Protein AF-0000000079077832 (afdb_homodimer)

Foldseek 3Di:
DDDDDDPCPDDDPDDDDDPDPPPPPPPPPPPPPLPPQPQCQVPPPPDPDDDDDADVWWKKKKKQDDQPDDQVLVCVLLCVLADWDDKGKTWRPRPVSIMIMMMTTHHYPNSLVVSQVVQAQHDRPRTRMHMGTPDDDDDPPPPPPD/DCPPDPPVVDDPPPPPDDPDPPPPPPPPPPPPPLPPLPQCQVPPPPDPDDDDDADVWFKKKKKQDDQPDDQVLVCVLLPVLADWDDKGKTWRPRPVSIMIMMMTTHHYPNSLVVSQVVQAQHDRPRTRMHMGTPDDDDDPPPPPPD

pLDDT: mean 70.16, std 29.95, range [20.56, 98.88]

Structure (mmCIF, N/CA/C/O backbone):
data_AF-0000000079077832-model_v1
#
loop_
_entity.id
_entity.type
_entity.pdbx_description
1 polymer 'RNA-binding protein 8A'
#
loop_
_atom_site.group_PDB
_atom_site.id
_atom_site.type_symbol
_atom_site.label_atom_id
_atom_site.label_alt_id
_atom_site.label_comp_id
_atom_site.label_asym_id
_atom_site.label_entity_id
_atom_site.label_seq_id
_atom_site.pdbx_PDB_ins_code
_atom_site.Cartn_x
_atom_site.Cartn_y
_atom_site.Cartn_z
_atom_site.occupancy
_atom_site.B_iso_or_equiv
_atom_site.auth_seq_id
_atom_site.auth_comp_id
_atom_site.auth_asym_id
_atom_site.auth_atom_id
_atom_site.pdbx_PDB_model_num
ATOM 1 N N . MET A 1 1 ? 25.859 120.062 3.18 1 20.56 1 MET A N 1
ATOM 2 C CA . MET A 1 1 ? 26.938 119.062 3.012 1 20.56 1 MET A CA 1
ATOM 3 C C . MET A 1 1 ? 26.406 117.75 2.492 1 20.56 1 MET A C 1
ATOM 5 O O . MET A 1 1 ? 27.109 117 1.795 1 20.56 1 MET A O 1
ATOM 9 N N . SER A 1 2 ? 25.344 117.125 3.055 1 26.77 2 SER A N 1
ATOM 10 C CA . SER A 1 2 ? 25.219 115.688 3.4 1 26.77 2 SER A CA 1
ATOM 11 C C . SER A 1 2 ? 24.75 114.875 2.209 1 26.77 2 SER A C 1
ATOM 13 O O . SER A 1 2 ? 23.625 115.062 1.726 1 26.77 2 SER A O 1
ATOM 15 N N . GLU A 1 3 ? 25.5 114.125 1.535 1 21.19 3 GLU A N 1
ATOM 16 C CA . GLU A 1 3 ? 25.391 113.625 0.177 1 21.19 3 GLU A CA 1
ATOM 17 C C . GLU A 1 3 ? 24.484 112.375 0.126 1 21.19 3 GLU A C 1
ATOM 19 O O . GLU A 1 3 ? 23.641 112.25 -0.766 1 21.19 3 GLU A O 1
ATOM 24 N N . ALA A 1 4 ? 24.641 111.188 1.017 1 25.69 4 ALA A N 1
ATOM 25 C CA . ALA A 1 4 ? 24.938 109.938 0.411 1 25.69 4 ALA A CA 1
ATOM 26 C C . ALA A 1 4 ? 23.688 109.25 -0.165 1 25.69 4 ALA A C 1
ATOM 28 O O . ALA A 1 4 ? 22.562 109.625 0.232 1 25.69 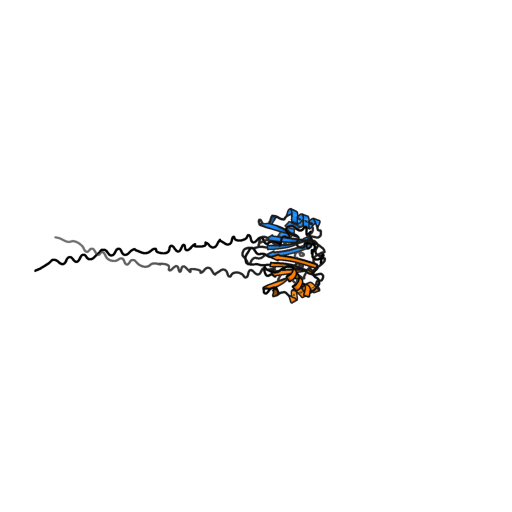4 ALA A O 1
ATOM 29 N N . LEU A 1 5 ? 23.844 107.812 -0.802 1 26.36 5 LEU A N 1
ATOM 30 C CA . LEU A 1 5 ? 23.75 107 -2.025 1 26.36 5 LEU A CA 1
ATOM 31 C C . LEU A 1 5 ? 22.562 106.062 -1.976 1 26.36 5 LEU A C 1
ATOM 33 O O . LEU A 1 5 ? 22.062 105.75 -0.894 1 26.36 5 LEU A O 1
ATOM 37 N N . ASP A 1 6 ? 22.172 105.312 -3.127 1 26.5 6 ASP A N 1
ATOM 38 C CA . ASP A 1 6 ? 21.141 104.812 -4.004 1 26.5 6 ASP A CA 1
ATOM 39 C C . ASP A 1 6 ? 20.891 103.312 -3.709 1 26.5 6 ASP A C 1
ATOM 41 O O . ASP A 1 6 ? 20.188 102.625 -4.457 1 26.5 6 ASP A O 1
ATOM 45 N N . VAL A 1 7 ? 21.156 102.688 -2.463 1 26.12 7 VAL A N 1
ATOM 46 C CA . VAL A 1 7 ? 21.453 101.25 -2.58 1 26.12 7 VAL A CA 1
ATOM 47 C C . VAL A 1 7 ? 20.234 100.5 -3.096 1 26.12 7 VAL A C 1
ATOM 49 O O . VAL A 1 7 ? 19.156 100.562 -2.486 1 26.12 7 VAL A O 1
ATOM 52 N N . GLU A 1 8 ? 20.234 99.938 -4.293 1 26.09 8 GLU A N 1
ATOM 53 C CA . GLU 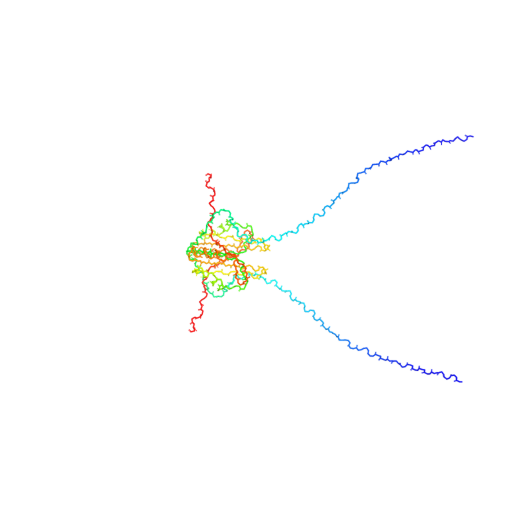A 1 8 ? 19.406 99.25 -5.293 1 26.09 8 GLU A CA 1
ATOM 54 C C . GLU A 1 8 ? 19.047 97.875 -4.844 1 26.09 8 GLU A C 1
ATOM 56 O O . GLU A 1 8 ? 18.391 97.125 -5.578 1 26.09 8 GLU A O 1
ATOM 61 N N . MET A 1 9 ? 19.031 97.375 -3.572 1 24.7 9 MET A N 1
ATOM 62 C CA . MET A 1 9 ? 19.25 95.938 -3.537 1 24.7 9 MET A CA 1
ATOM 63 C C . MET A 1 9 ? 18.078 95.188 -4.145 1 24.7 9 MET A C 1
ATOM 65 O O . MET A 1 9 ? 16.953 95.25 -3.637 1 24.7 9 MET A O 1
ATOM 69 N N . GLU A 1 10 ? 18 94.812 -5.41 1 23.11 10 GLU A N 1
ATOM 70 C CA . GLU A 1 10 ? 17.062 94.188 -6.367 1 23.11 10 GLU A CA 1
ATOM 71 C C . GLU A 1 10 ? 16.578 92.812 -5.891 1 23.11 10 GLU A C 1
ATOM 73 O O . GLU A 1 10 ? 15.391 92.688 -5.578 1 23.11 10 GLU A O 1
ATOM 78 N N . ASN A 1 11 ? 16.938 91.562 -6.613 1 22.23 11 ASN A N 1
ATOM 79 C CA . ASN A 1 11 ? 16.25 90.812 -7.652 1 22.23 11 ASN A CA 1
ATOM 80 C C . ASN A 1 11 ? 15.797 89.438 -7.141 1 22.23 11 ASN A C 1
ATOM 82 O O . ASN A 1 11 ? 14.742 88.938 -7.539 1 22.23 11 ASN A O 1
ATOM 86 N N . GLU A 1 12 ? 16.656 88.438 -6.512 1 22.39 12 GLU A N 1
ATOM 87 C CA . GLU A 1 12 ? 16.812 87.125 -7.191 1 22.39 12 GLU A CA 1
ATOM 88 C C . GLU A 1 12 ? 15.641 86.188 -6.918 1 22.39 12 GLU A C 1
ATOM 90 O O . GLU A 1 12 ? 15.203 86.062 -5.773 1 22.39 12 GLU A O 1
ATOM 95 N N . GLU A 1 13 ? 14.898 85.562 -7.941 1 25.72 13 GLU A N 1
ATOM 96 C CA . GLU A 1 13 ? 13.805 84.688 -8.453 1 25.72 13 GLU A CA 1
ATOM 97 C C . GLU A 1 13 ? 14 83.25 -8.094 1 25.72 13 GLU A C 1
ATOM 99 O O . GLU A 1 13 ? 14.484 82.438 -8.914 1 25.72 13 GLU A O 1
ATOM 104 N N . THR A 1 14 ? 14.641 82.75 -7.09 1 24.86 14 THR A N 1
ATOM 105 C CA . THR A 1 14 ? 15.102 81.375 -7.199 1 24.86 14 THR A CA 1
ATOM 106 C C . THR A 1 14 ? 13.93 80.375 -7.43 1 24.86 14 THR A C 1
ATOM 108 O O . THR A 1 14 ? 12.914 80.5 -6.742 1 24.86 14 THR A O 1
ATOM 111 N N . THR A 1 15 ? 13.828 79.375 -8.445 1 24.72 15 THR A N 1
ATOM 112 C CA . THR A 1 15 ? 13.234 78.438 -9.398 1 24.72 15 THR A CA 1
ATOM 113 C C . THR A 1 15 ? 12.609 77.25 -8.672 1 24.72 15 THR A C 1
ATOM 115 O O . THR A 1 15 ? 12.82 77.062 -7.469 1 24.72 15 THR A O 1
ATOM 118 N N . VAL A 1 16 ? 12.828 75.812 -9.102 1 23.14 16 VAL A N 1
ATOM 119 C CA . VAL A 1 16 ? 12.125 74.75 -9.867 1 23.14 16 VAL A CA 1
ATOM 120 C C . VAL A 1 16 ? 11.734 73.625 -8.945 1 23.14 16 VAL A C 1
ATOM 122 O O . VAL A 1 16 ? 10.57 73.188 -8.93 1 23.14 16 VAL A O 1
ATOM 125 N N . ALA A 1 17 ? 12.609 72.562 -8.281 1 24.59 17 ALA A N 1
ATOM 126 C CA . ALA A 1 17 ? 12.641 71.25 -8.844 1 24.59 17 ALA A CA 1
ATOM 127 C C . ALA A 1 17 ? 11.531 70.375 -8.25 1 24.59 17 ALA A C 1
ATOM 129 O O . ALA A 1 17 ? 10.945 70.688 -7.227 1 24.59 17 ALA A O 1
ATOM 130 N N . ASN A 1 18 ? 11.75 68.688 -8.164 1 25.56 18 ASN A N 1
ATOM 131 C CA . ASN A 1 18 ? 11.398 67.375 -8.641 1 25.56 18 ASN A CA 1
ATOM 132 C C . ASN A 1 18 ? 10.68 66.562 -7.559 1 25.56 18 ASN A C 1
ATOM 134 O O . ASN A 1 18 ? 11.32 66 -6.664 1 25.56 18 ASN A O 1
ATOM 138 N N . ALA A 1 19 ? 9.922 66.938 -6.688 1 28.84 19 ALA A N 1
ATOM 139 C CA . ALA A 1 19 ? 9.508 66 -5.613 1 28.84 19 ALA A CA 1
ATOM 140 C C . ALA A 1 19 ? 8.734 64.812 -6.164 1 28.84 19 ALA A C 1
ATOM 142 O O . ALA A 1 19 ? 7.645 65 -6.723 1 28.84 19 ALA A O 1
ATOM 143 N N . LYS A 1 20 ? 9.375 63.562 -6.367 1 25.95 20 LYS A N 1
ATOM 144 C CA . LYS A 1 20 ? 8.945 62.281 -6.887 1 25.95 20 LYS A CA 1
ATOM 145 C C . LYS A 1 20 ? 7.871 61.656 -6 1 25.95 20 LYS A C 1
ATOM 147 O O . LYS A 1 20 ? 7.996 61.656 -4.773 1 25.95 20 LYS A O 1
ATOM 152 N N . SER A 1 21 ? 6.621 61.188 -6.43 1 29.91 21 SER A N 1
ATOM 153 C CA . SER A 1 21 ? 5.336 60.562 -6.164 1 29.91 21 SER A CA 1
ATOM 154 C C . SER A 1 21 ? 5.512 59.094 -5.793 1 29.91 21 SER A C 1
ATOM 156 O O . SER A 1 21 ? 4.551 58.312 -5.82 1 29.91 21 SER A O 1
ATOM 158 N N . SER A 1 22 ? 6.547 58.5 -5.152 1 28.41 22 SER A N 1
ATOM 159 C CA . SER A 1 22 ? 6.602 57.062 -5.289 1 28.41 22 SER A CA 1
ATOM 160 C C . SER A 1 22 ? 5.387 56.406 -4.656 1 28.41 22 SER A C 1
ATOM 162 O O . SER A 1 22 ? 5.051 56.688 -3.504 1 28.41 22 SER A O 1
ATOM 164 N N . LYS A 1 23 ? 4.414 55.781 -5.441 1 30.84 23 LYS A N 1
ATOM 165 C CA . LYS A 1 23 ? 3.209 54.969 -5.391 1 30.84 23 LYS A CA 1
ATOM 166 C C . LYS A 1 23 ? 3.473 53.656 -4.668 1 30.84 23 LYS A C 1
ATOM 168 O O . LYS A 1 23 ? 4.234 52.812 -5.152 1 30.84 23 LYS A O 1
ATOM 173 N N . GLY A 1 24 ? 3.746 53.5 -3.4 1 31.97 24 GLY A N 1
ATOM 174 C CA . GLY A 1 24 ? 3.969 52.219 -2.729 1 31.97 24 GLY A CA 1
ATOM 175 C C . GLY A 1 24 ? 2.805 51.25 -2.867 1 31.97 24 GLY A C 1
ATOM 176 O O . GLY A 1 24 ? 1.696 51.562 -2.41 1 31.97 24 GLY A O 1
ATOM 177 N N . ARG A 1 25 ? 2.611 50.469 -3.986 1 32.72 25 ARG A N 1
ATOM 178 C CA . ARG A 1 25 ? 1.716 49.375 -4.348 1 32.72 25 ARG A CA 1
ATOM 179 C C . ARG A 1 25 ? 1.68 48.312 -3.256 1 32.72 25 ARG A C 1
ATOM 181 O O . ARG A 1 25 ? 2.717 47.75 -2.887 1 32.72 25 ARG A O 1
ATOM 188 N N . GLY A 1 26 ? 0.938 48.438 -2.133 1 33.22 26 GLY A N 1
ATOM 189 C CA . GLY A 1 26 ? 0.635 47.375 -1.179 1 33.22 26 GLY A CA 1
ATOM 190 C C . GLY A 1 26 ? 0.253 46.062 -1.841 1 33.22 26 GLY A C 1
ATOM 191 O O . GLY A 1 26 ? -0.804 45.969 -2.467 1 33.22 26 GLY A O 1
ATOM 192 N N . VAL A 1 27 ? 1.1 45.406 -2.545 1 33.31 27 VAL A N 1
ATOM 193 C CA . VAL A 1 27 ? 0.9 44.094 -3.195 1 33.31 27 VAL A CA 1
ATOM 194 C C . VAL A 1 27 ? 0.253 43.125 -2.219 1 33.31 27 VAL A C 1
ATOM 196 O O . VAL A 1 27 ? 0.815 42.844 -1.161 1 33.31 27 VAL A O 1
ATOM 199 N N . GLY A 1 28 ? -1.106 43.125 -1.982 1 34.47 28 GLY A N 1
ATOM 200 C CA . GLY A 1 28 ? -1.896 42.094 -1.336 1 34.47 28 GLY A CA 1
ATOM 201 C C . GLY A 1 28 ? -1.363 40.688 -1.582 1 34.47 28 GLY A C 1
ATOM 202 O O . GLY A 1 28 ? -1.104 40.312 -2.727 1 34.47 28 GLY A O 1
ATOM 203 N N . GLN A 1 29 ? -0.572 40.156 -0.726 1 36.5 29 GLN A N 1
ATOM 204 C CA . GLN A 1 29 ? -0.102 38.75 -0.844 1 36.5 29 GLN A CA 1
ATOM 205 C C . GLN A 1 29 ? -1.247 37.812 -1.199 1 36.5 29 GLN A C 1
ATOM 207 O O . GLN A 1 29 ? -2.283 37.812 -0.531 1 36.5 29 GLN A O 1
ATOM 212 N N . PRO A 1 30 ? -1.404 37.438 -2.49 1 36.03 30 PRO A N 1
ATOM 213 C CA . PRO A 1 30 ? -2.404 36.438 -2.873 1 36.03 30 PRO A CA 1
ATOM 214 C C . PRO A 1 30 ? -2.527 35.312 -1.854 1 36.03 30 PRO A C 1
ATOM 216 O O . PRO A 1 30 ? -1.521 34.875 -1.29 1 36.03 30 PRO A O 1
ATOM 219 N N . ARG A 1 31 ? -3.59 35.25 -1.129 1 36.94 31 ARG A N 1
ATOM 220 C CA . ARG A 1 31 ? -3.939 34.031 -0.38 1 36.94 31 ARG A CA 1
ATOM 221 C C . ARG A 1 31 ? -3.514 32.781 -1.133 1 36.94 31 ARG A C 1
ATOM 223 O O . ARG A 1 31 ? -3.836 32.625 -2.312 1 36.94 31 ARG A O 1
ATOM 230 N N . GLN A 1 32 ? -2.395 32.219 -0.767 1 35.56 32 GLN A N 1
ATOM 231 C CA . GLN A 1 32 ? -2.012 30.922 -1.277 1 35.56 32 GLN A CA 1
ATOM 232 C C . GLN A 1 32 ? -3.217 29.984 -1.347 1 35.56 32 GLN A C 1
ATOM 234 O O . GLN A 1 32 ? -3.977 29.875 -0.383 1 35.56 32 GLN A O 1
ATOM 239 N N . ARG A 1 33 ? -4.031 29.938 -2.436 1 31.94 33 ARG A N 1
ATOM 240 C CA . ARG A 1 33 ? -4.988 28.875 -2.754 1 31.94 33 ARG A CA 1
ATOM 241 C C . ARG A 1 33 ? -4.59 27.562 -2.092 1 31.94 33 ARG A C 1
ATOM 243 O O . ARG A 1 33 ? -3.457 27.109 -2.242 1 31.94 33 ARG A O 1
ATOM 250 N N . ALA A 1 34 ? -5.199 27.297 -1.027 1 31.31 34 ALA A N 1
ATOM 251 C CA . ALA A 1 34 ? -5.125 25.938 -0.497 1 31.31 34 ALA A CA 1
ATOM 252 C C . ALA A 1 34 ? -5.051 24.922 -1.624 1 31.31 34 ALA A C 1
ATOM 254 O O . ALA A 1 34 ? -6.004 24.766 -2.393 1 31.31 34 ALA A O 1
ATOM 255 N N . GLU A 1 35 ? -3.9 24.812 -2.293 1 31.56 35 GLU A N 1
ATOM 256 C CA . GLU A 1 35 ? -3.67 23.812 -3.318 1 31.56 35 GLU A CA 1
ATOM 257 C C . GLU A 1 35 ? -4.324 22.484 -2.941 1 31.56 35 GLU A C 1
ATOM 259 O O . GLU A 1 35 ? -4.238 22.047 -1.793 1 31.56 35 GLU A O 1
ATOM 264 N N . ARG A 1 36 ? -5.496 22.219 -3.475 1 31.12 36 ARG A N 1
ATOM 265 C CA . ARG A 1 36 ? -6.102 20.891 -3.482 1 31.12 36 ARG A CA 1
ATOM 266 C C . ARG A 1 36 ? -5.039 19.812 -3.395 1 31.12 36 ARG A C 1
ATOM 268 O O . ARG A 1 36 ? -4.18 19.703 -4.27 1 31.12 36 ARG A O 1
ATOM 275 N N . ILE A 1 37 ? -4.641 19.594 -2.207 1 34.53 37 ILE A N 1
ATOM 276 C CA . ILE A 1 37 ? -3.713 18.531 -1.83 1 34.53 37 ILE A CA 1
ATOM 277 C C . ILE A 1 37 ? -4.09 17.234 -2.545 1 34.53 37 ILE A C 1
ATOM 279 O O . ILE A 1 37 ? -5.074 16.594 -2.189 1 34.53 37 ILE A O 1
ATOM 283 N N . VAL A 1 38 ? -4.328 17.219 -3.885 1 32 38 VAL A N 1
ATOM 284 C CA . VAL A 1 38 ? -4.535 15.977 -4.629 1 32 38 VAL A CA 1
ATOM 285 C C . VAL A 1 38 ? -3.439 14.969 -4.285 1 32 38 VAL A C 1
ATOM 287 O O . VAL A 1 38 ? -2.25 15.289 -4.375 1 32 38 VAL A O 1
ATOM 290 N N . TYR A 1 39 ? -3.615 14.219 -3.271 1 37.47 39 TYR A N 1
ATOM 291 C CA . TYR A 1 39 ? -2.662 13.117 -3.227 1 37.47 39 TYR A CA 1
ATOM 292 C C . TYR A 1 39 ? -2.184 12.75 -4.625 1 37.47 39 TYR A C 1
ATOM 294 O O . TYR A 1 39 ? -2.979 12.344 -5.473 1 37.47 39 TYR A O 1
ATOM 302 N N . ASP A 1 40 ? -1.394 13.539 -5.254 1 40.16 40 ASP A N 1
ATOM 303 C CA . ASP A 1 40 ? -0.936 13.195 -6.598 1 40.16 40 ASP A CA 1
ATOM 304 C C . ASP A 1 40 ? -0.375 11.773 -6.641 1 40.16 40 ASP A C 1
ATOM 306 O O . ASP A 1 40 ? 0.668 11.5 -6.043 1 40.16 40 ASP A O 1
ATOM 310 N N . VAL A 1 41 ? -1.167 10.742 -6.371 1 41.88 41 VAL A N 1
ATOM 311 C CA . VAL A 1 41 ? -0.523 9.602 -7.008 1 41.88 41 VAL A CA 1
ATOM 312 C C . VAL A 1 41 ? 0.376 10.078 -8.148 1 41.88 41 VAL A C 1
ATOM 314 O O . VAL A 1 41 ? -0.062 10.844 -9.016 1 41.88 41 VAL A O 1
ATOM 317 N N . VAL A 1 42 ? 1.603 10.414 -7.938 1 37.88 42 VAL A N 1
ATOM 318 C CA . VAL A 1 42 ? 2.355 10.688 -9.156 1 37.88 42 VAL A CA 1
ATOM 319 C C . VAL A 1 42 ? 1.694 9.992 -10.344 1 37.88 42 VAL A C 1
ATOM 321 O O . VAL A 1 42 ? 1.814 8.773 -10.5 1 37.88 42 VAL A O 1
ATOM 324 N N . ASP A 1 43 ? 0.445 10.375 -10.453 1 38.78 43 ASP A N 1
ATOM 325 C CA . ASP A 1 43 ? -0.28 9.938 -11.641 1 38.78 43 ASP A CA 1
ATOM 326 C C . ASP A 1 43 ? 0.583 10.078 -12.891 1 38.78 43 ASP A C 1
ATOM 328 O O . ASP A 1 43 ? 1.074 11.164 -13.195 1 38.78 43 ASP A O 1
ATOM 332 N N . ASN A 1 44 ? 1.415 9.102 -13.078 1 36.47 44 ASN A N 1
ATOM 333 C CA . ASN A 1 44 ? 1.901 9.102 -14.461 1 36.47 44 ASN A CA 1
ATOM 334 C C . ASN A 1 44 ? 0.785 9.422 -15.445 1 36.47 44 ASN A C 1
ATOM 336 O O . ASN A 1 44 ? -0.099 8.594 -15.68 1 36.47 44 ASN A O 1
ATOM 340 N N . ASP A 1 45 ? 0.234 10.562 -15.406 1 38.38 45 ASP A N 1
ATOM 341 C CA . ASP A 1 45 ? -0.658 10.984 -16.484 1 38.38 45 ASP A CA 1
ATOM 342 C C . ASP A 1 45 ? -0.435 10.148 -17.734 1 38.38 45 ASP A C 1
ATOM 344 O O . ASP A 1 45 ? -1.376 9.547 -18.266 1 38.38 45 ASP A O 1
ATOM 348 N N . GLY A 1 46 ? 0.363 10.781 -18.797 1 36.72 46 GLY A N 1
ATOM 349 C CA . GLY A 1 46 ? 0.418 10.523 -20.219 1 36.72 46 GLY A CA 1
ATOM 350 C C . GLY A 1 46 ? 0.861 9.109 -20.562 1 36.72 46 GLY A C 1
ATOM 351 O O . GLY A 1 46 ? 0.848 8.703 -21.719 1 36.72 46 GLY A O 1
ATOM 352 N N . SER A 1 47 ? 2.066 8.57 -20.062 1 44.22 47 SER A N 1
ATOM 353 C CA . SER A 1 47 ? 2.611 7.375 -20.703 1 44.22 47 SER A CA 1
ATOM 354 C C . SER A 1 47 ? 1.825 6.133 -20.297 1 44.22 47 SER A C 1
ATOM 356 O O . SER A 1 47 ? 1.448 5.98 -19.125 1 44.22 47 SER A O 1
ATOM 358 N N . ALA A 1 48 ? 1.174 5.32 -21.172 1 49.47 48 ALA A N 1
ATOM 359 C CA . ALA A 1 48 ? 0.429 4.066 -21.234 1 49.47 48 ALA A CA 1
ATOM 360 C C . ALA A 1 48 ? 0.96 3.057 -20.219 1 49.47 48 ALA A C 1
ATOM 362 O O . ALA A 1 48 ? 1.516 2.021 -20.594 1 49.47 48 ALA A O 1
ATOM 363 N N . THR A 1 49 ? 1.464 3.479 -19.031 1 76.44 49 THR A N 1
ATOM 364 C CA . THR A 1 49 ? 1.958 2.4 -18.172 1 76.44 49 THR A CA 1
ATOM 365 C C . THR A 1 49 ? 0.801 1.556 -17.641 1 76.44 49 THR A C 1
ATOM 367 O O . THR A 1 49 ? -0.22 2.094 -17.219 1 76.44 49 THR A O 1
ATOM 370 N N . GLY A 1 50 ? 0.717 0.353 -18.094 1 86.06 50 GLY A N 1
ATOM 371 C CA . GLY A 1 50 ? -0.284 -0.621 -17.688 1 86.06 50 GLY A CA 1
ATOM 372 C C . GLY A 1 50 ? -0.052 -1.173 -16.297 1 86.06 50 GLY A C 1
ATOM 373 O O . GLY A 1 50 ? 1.006 -0.952 -15.703 1 86.06 50 GLY A O 1
ATOM 374 N N . PRO A 1 51 ? -1.115 -1.726 -15.719 1 92.69 51 PRO A N 1
ATOM 375 C CA . PRO A 1 51 ? -0.966 -2.357 -14.406 1 92.69 51 PRO A CA 1
ATOM 376 C C . PRO A 1 51 ? 0.099 -3.451 -14.398 1 92.69 51 PRO A C 1
ATOM 378 O O . PRO A 1 51 ? 0.455 -3.982 -15.453 1 92.69 51 PRO A O 1
ATOM 381 N N . GLN A 1 52 ? 0.662 -3.598 -13.18 1 92.06 52 GLN A N 1
ATOM 382 C CA . GLN A 1 52 ? 1.635 -4.668 -12.984 1 92.06 52 GLN A CA 1
ATOM 383 C C . GLN A 1 52 ? 1.179 -5.633 -11.891 1 92.06 52 GLN A C 1
ATOM 385 O O . GLN A 1 52 ? 0.682 -5.203 -10.852 1 92.06 52 GLN A O 1
ATOM 390 N N . ARG A 1 53 ? 1.357 -6.801 -12.258 1 89.75 53 ARG A N 1
ATOM 391 C CA . ARG A 1 53 ? 1.069 -7.871 -11.312 1 89.75 53 ARG A CA 1
ATOM 392 C C . ARG A 1 53 ? 2.123 -7.922 -10.211 1 89.75 53 ARG A C 1
ATOM 394 O O . ARG A 1 53 ? 3.314 -7.746 -10.477 1 89.75 53 ARG A O 1
ATOM 401 N N . SER A 1 54 ? 1.668 -8.109 -8.891 1 88.62 54 SER A N 1
ATOM 402 C CA . SER A 1 54 ? 2.648 -8.484 -7.879 1 88.62 54 SER A CA 1
ATOM 403 C C . SER A 1 54 ? 3.191 -9.891 -8.125 1 88.62 54 SER A C 1
ATOM 405 O O . SER A 1 54 ? 2.473 -10.758 -8.617 1 88.62 54 SER A O 1
ATOM 407 N N . ILE A 1 55 ? 4.422 -10.07 -7.91 1 80 55 ILE A N 1
ATOM 408 C CA . ILE A 1 55 ? 5.074 -11.367 -7.992 1 80 55 ILE A CA 1
ATOM 409 C C . ILE A 1 55 ? 4.906 -12.117 -6.668 1 80 55 ILE A C 1
ATOM 411 O O . ILE A 1 55 ? 4.992 -11.516 -5.594 1 80 55 ILE A O 1
ATOM 415 N N . GLU A 1 56 ? 4.203 -13.297 -6.711 1 88 56 GLU A N 1
ATOM 416 C CA . GLU A 1 56 ? 4.109 -14.078 -5.484 1 88 56 GLU A CA 1
ATOM 417 C C . GLU A 1 56 ? 5.176 -13.648 -4.477 1 88 56 GLU A C 1
ATOM 419 O O . GLU A 1 56 ? 6.105 -14.406 -4.188 1 88 56 GLU A O 1
ATOM 424 N N . GLY A 1 57 ? 5.199 -12.367 -3.961 1 95.06 57 GLY A N 1
ATOM 425 C CA . GLY A 1 57 ? 6.25 -11.82 -3.117 1 95.06 57 GLY A CA 1
ATOM 426 C C . GLY A 1 57 ? 5.746 -11.359 -1.762 1 95.06 57 GLY A C 1
ATOM 427 O O . GLY A 1 57 ? 4.734 -11.859 -1.268 1 95.06 57 GLY A O 1
ATOM 428 N N . TRP A 1 58 ? 6.617 -10.594 -1.149 1 97.44 58 TRP A N 1
ATOM 429 C CA . TRP A 1 58 ? 6.383 -10.023 0.173 1 97.44 58 TRP A CA 1
ATOM 430 C C . TRP A 1 58 ? 6.461 -8.5 0.13 1 97.44 58 TRP A C 1
ATOM 432 O O . TRP A 1 58 ? 7.441 -7.934 -0.352 1 97.44 58 TRP A O 1
ATOM 442 N N . ILE A 1 59 ? 5.387 -7.895 0.593 1 97.88 59 ILE A N 1
ATOM 443 C CA . ILE A 1 59 ? 5.285 -6.445 0.472 1 97.88 59 ILE A CA 1
ATOM 444 C C . ILE A 1 59 ? 5.477 -5.797 1.843 1 97.88 59 ILE A C 1
ATOM 446 O O . ILE A 1 59 ? 4.848 -6.207 2.822 1 97.88 59 ILE A O 1
ATOM 450 N N . VAL A 1 60 ? 6.32 -4.809 1.911 1 98.25 60 VAL A N 1
ATOM 451 C CA . VAL A 1 60 ? 6.457 -3.984 3.107 1 98.25 60 VAL A CA 1
ATOM 452 C C . VAL A 1 60 ? 5.863 -2.602 2.852 1 98.25 60 VAL A C 1
ATOM 454 O O . VAL A 1 60 ? 5.949 -2.078 1.738 1 98.25 60 VAL A O 1
ATOM 457 N N . PHE A 1 61 ? 5.227 -2.059 3.822 1 95.75 61 PHE A N 1
ATOM 458 C CA . PHE A 1 61 ? 4.617 -0.734 3.803 1 95.75 61 PHE A CA 1
ATOM 459 C C . PHE A 1 61 ? 5.508 0.281 4.512 1 95.75 61 PHE A C 1
ATOM 461 O O . PHE A 1 61 ? 5.895 0.078 5.664 1 95.75 61 PHE A O 1
ATOM 468 N N . VAL A 1 62 ? 5.777 1.354 3.85 1 96.81 62 VAL A N 1
ATOM 469 C CA . VAL A 1 62 ? 6.672 2.389 4.359 1 96.81 62 VAL A CA 1
ATOM 470 C C . VAL A 1 62 ? 5.895 3.688 4.566 1 96.81 62 VAL A C 1
ATOM 472 O O . VAL A 1 62 ? 5.176 4.137 3.674 1 96.81 62 VAL A O 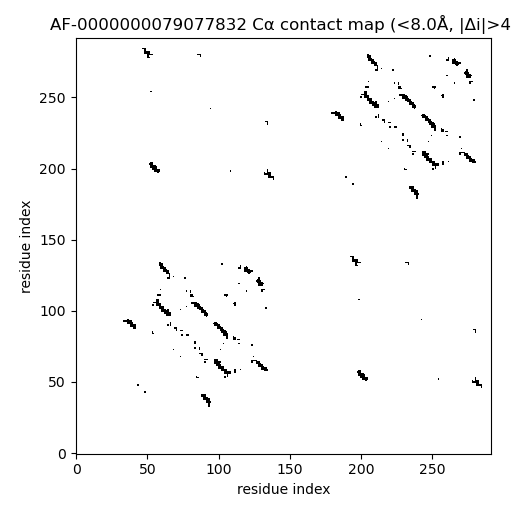1
ATOM 475 N N . THR A 1 63 ? 6.047 4.301 5.758 1 92.5 63 THR A N 1
ATOM 476 C CA . THR A 1 63 ? 5.355 5.551 6.039 1 92.5 63 THR A CA 1
ATOM 477 C C . THR A 1 63 ? 6.34 6.629 6.488 1 92.5 63 THR A C 1
ATOM 479 O O . THR A 1 63 ? 7.508 6.336 6.746 1 92.5 63 THR A O 1
ATOM 482 N N . ASN A 1 64 ? 5.852 7.832 6.473 1 90.81 64 ASN A N 1
ATOM 483 C CA . ASN A 1 64 ? 6.609 9 6.895 1 90.81 64 ASN A CA 1
ATOM 484 C C . ASN A 1 64 ? 7.773 9.289 5.953 1 90.81 64 ASN A C 1
ATOM 486 O O . ASN A 1 64 ? 8.875 9.625 6.398 1 90.81 64 ASN A O 1
ATOM 490 N N . ILE A 1 65 ? 7.473 9.133 4.742 1 93.06 65 ILE A N 1
ATOM 491 C CA . ILE A 1 65 ? 8.477 9.414 3.723 1 93.06 65 ILE A CA 1
ATOM 492 C C . ILE A 1 65 ? 8.492 10.914 3.418 1 93.06 65 ILE A C 1
ATOM 494 O O . ILE A 1 65 ? 7.438 11.539 3.285 1 93.06 65 ILE A O 1
ATOM 498 N N . HIS A 1 66 ? 9.656 11.43 3.371 1 92.88 66 HIS A N 1
ATOM 499 C CA . HIS A 1 66 ? 9.859 12.844 3.072 1 92.88 66 HIS A CA 1
ATOM 500 C C . HIS A 1 66 ? 9.188 13.227 1.76 1 92.88 66 HIS A C 1
ATOM 502 O O . HIS A 1 66 ? 9.25 12.484 0.78 1 92.88 66 HIS A O 1
ATOM 508 N N . GLU A 1 67 ? 8.719 14.414 1.625 1 90.12 67 GLU A N 1
ATOM 509 C CA . GLU A 1 67 ? 7.898 14.875 0.51 1 90.12 67 GLU A CA 1
ATOM 510 C C . GLU A 1 67 ? 8.711 14.969 -0.777 1 90.12 67 GLU A C 1
ATOM 512 O O . GLU A 1 67 ? 8.156 14.953 -1.875 1 90.12 67 GLU A O 1
ATOM 517 N N . GLU A 1 68 ? 10.062 15 -0.701 1 92.25 68 GLU A N 1
ATOM 518 C CA . GLU A 1 68 ? 10.898 15.133 -1.889 1 92.25 68 GLU A CA 1
ATOM 519 C C . GLU A 1 68 ? 11.43 13.781 -2.346 1 92.25 68 GLU A C 1
ATOM 521 O O . GLU A 1 68 ? 12.109 13.688 -3.369 1 92.25 68 GLU A O 1
ATOM 526 N N . ALA A 1 69 ? 11.125 12.727 -1.68 1 94.5 69 ALA A N 1
ATOM 527 C CA . ALA A 1 69 ? 11.641 11.406 -2.031 1 94.5 69 ALA A CA 1
ATOM 528 C C . ALA A 1 69 ? 11.141 10.977 -3.408 1 94.5 69 ALA A C 1
ATOM 530 O O . ALA A 1 69 ? 10 11.25 -3.777 1 94.5 69 ALA A O 1
ATOM 531 N N . THR A 1 70 ? 12.047 10.328 -4.152 1 95.31 70 THR A N 1
ATOM 532 C CA . THR A 1 70 ? 11.688 9.719 -5.426 1 95.31 70 THR A CA 1
ATOM 533 C C . THR A 1 70 ? 11.594 8.195 -5.285 1 95.31 70 THR A C 1
ATOM 535 O O . THR A 1 70 ? 12.047 7.633 -4.285 1 95.31 70 THR A O 1
ATOM 538 N N . GLU A 1 71 ? 11.023 7.586 -6.285 1 95.25 71 GLU A N 1
ATOM 539 C CA . GLU A 1 71 ? 11.023 6.129 -6.297 1 95.25 71 GLU A CA 1
ATOM 540 C C . GLU A 1 71 ? 12.438 5.57 -6.316 1 95.25 71 GLU A C 1
ATOM 542 O O . GLU A 1 71 ? 12.711 4.52 -5.73 1 95.25 71 GLU A O 1
ATOM 547 N N . GLU A 1 72 ? 13.297 6.266 -6.965 1 96.69 72 GLU A N 1
ATOM 548 C CA . GLU A 1 72 ? 14.688 5.84 -7 1 96.69 72 GLU A CA 1
ATOM 549 C C . GLU A 1 72 ? 15.312 5.867 -5.609 1 96.69 72 GLU A C 1
ATOM 551 O O . GLU A 1 72 ? 16.078 4.973 -5.246 1 96.69 72 GLU A O 1
ATOM 556 N N . ASP A 1 73 ? 15.031 6.871 -4.836 1 97.69 73 ASP A N 1
ATOM 557 C CA . ASP A 1 73 ? 15.523 6.93 -3.463 1 97.69 73 ASP A CA 1
ATOM 558 C C . ASP A 1 73 ? 15.078 5.707 -2.668 1 97.69 73 ASP A C 1
ATOM 560 O O . ASP A 1 73 ? 15.875 5.121 -1.926 1 97.69 73 ASP A O 1
ATOM 564 N N . VAL A 1 74 ? 13.836 5.328 -2.85 1 98.12 74 VAL A N 1
ATOM 565 C CA . VAL A 1 74 ? 13.273 4.184 -2.135 1 98.12 74 VAL A CA 1
ATOM 566 C C . VAL A 1 74 ? 13.93 2.896 -2.631 1 98.12 74 VAL A C 1
ATOM 568 O O . VAL A 1 74 ? 14.352 2.061 -1.828 1 98.12 74 VAL A O 1
ATOM 571 N N . GLN A 1 75 ? 14.031 2.799 -3.932 1 98.25 75 GLN A N 1
ATOM 572 C CA . GLN A 1 75 ? 14.656 1.621 -4.523 1 98.25 75 GLN A CA 1
ATOM 573 C C . GLN A 1 75 ? 16.078 1.447 -4.023 1 98.25 75 GLN A C 1
ATOM 575 O O . GLN A 1 75 ? 16.5 0.337 -3.684 1 98.25 75 GLN A O 1
ATOM 580 N N . ASP A 1 76 ? 16.766 2.471 -4.008 1 98.25 76 ASP A N 1
ATOM 581 C CA . ASP A 1 76 ? 18.172 2.422 -3.57 1 98.25 76 ASP A CA 1
ATOM 582 C C . ASP A 1 76 ? 18.266 2.01 -2.104 1 98.25 76 ASP A C 1
ATOM 584 O O . ASP A 1 76 ? 19.078 1.149 -1.749 1 98.25 76 ASP A O 1
ATOM 588 N N . LYS A 1 77 ? 17.5 2.586 -1.275 1 98.69 77 LYS A N 1
ATOM 589 C CA . LYS A 1 77 ? 17.562 2.311 0.158 1 98.69 77 LYS A CA 1
ATOM 590 C C . LYS A 1 77 ? 17.141 0.875 0.457 1 98.69 77 LYS A C 1
ATOM 592 O O . LYS A 1 77 ? 17.797 0.17 1.212 1 98.69 77 LYS A O 1
ATOM 597 N N . PHE A 1 78 ? 16.141 0.406 -0.154 1 98.88 78 PHE A N 1
ATOM 598 C CA . PHE A 1 78 ? 15.578 -0.91 0.14 1 98.88 78 PHE A CA 1
ATOM 599 C C . PHE A 1 78 ? 16.297 -1.992 -0.656 1 98.88 78 PHE A C 1
ATOM 601 O O . PHE A 1 78 ? 16.312 -3.158 -0.258 1 98.88 78 PHE A O 1
ATOM 608 N N . GLY A 1 79 ? 16.859 -1.618 -1.775 1 98.62 79 GLY A N 1
ATOM 609 C CA . GLY A 1 79 ? 17.594 -2.566 -2.594 1 98.62 79 GLY A CA 1
ATOM 610 C C . GLY A 1 79 ? 18.781 -3.178 -1.875 1 98.62 79 GLY A C 1
ATOM 611 O O . GLY A 1 79 ? 19.281 -4.227 -2.279 1 98.62 79 GLY A O 1
ATOM 612 N N . ASP A 1 80 ? 19.25 -2.506 -0.874 1 98.44 80 ASP A N 1
ATOM 613 C CA . ASP A 1 80 ? 20.359 -3.021 -0.076 1 98.44 80 ASP A CA 1
ATOM 614 C C . ASP A 1 80 ? 19.984 -4.348 0.589 1 98.44 80 ASP A C 1
ATOM 616 O O . ASP A 1 80 ? 20.859 -5.094 1.026 1 98.44 80 ASP A O 1
ATOM 620 N N . TYR A 1 81 ? 18.766 -4.707 0.639 1 98.56 81 TYR A N 1
ATOM 621 C CA . TYR A 1 81 ? 18.344 -5.871 1.407 1 98.56 81 TYR A CA 1
ATOM 622 C C . TYR A 1 81 ? 17.891 -6.996 0.485 1 98.56 81 TYR A C 1
ATOM 624 O O . TYR A 1 81 ? 17.547 -8.094 0.947 1 98.56 81 TYR A O 1
ATOM 632 N N . GLY A 1 82 ? 17.828 -6.73 -0.803 1 98 82 GLY A N 1
ATOM 633 C CA . GLY A 1 82 ? 17.438 -7.789 -1.718 1 98 82 GLY A CA 1
ATOM 634 C C . GLY A 1 82 ? 16.844 -7.273 -3.014 1 98 82 GLY A C 1
ATOM 635 O O . GLY A 1 82 ? 16.906 -6.074 -3.297 1 98 82 GLY A O 1
ATOM 636 N N . GLU A 1 83 ? 16.375 -8.188 -3.797 1 97.38 83 GLU A N 1
ATOM 637 C CA . GLU A 1 83 ? 15.781 -7.859 -5.09 1 97.38 83 GLU A CA 1
ATOM 638 C C . GLU A 1 83 ? 14.391 -7.254 -4.926 1 97.38 83 GLU A C 1
ATOM 640 O O . GLU A 1 83 ? 13.484 -7.891 -4.383 1 97.38 83 GLU A O 1
ATOM 645 N N . ILE A 1 84 ? 14.234 -6.059 -5.473 1 97.5 84 ILE A N 1
ATOM 646 C CA . ILE A 1 84 ? 12.945 -5.375 -5.461 1 97.5 84 ILE A CA 1
ATOM 647 C C . ILE A 1 84 ? 12.195 -5.672 -6.754 1 97.5 84 ILE A C 1
ATOM 649 O O . ILE A 1 84 ? 12.688 -5.387 -7.848 1 97.5 84 ILE A O 1
ATOM 653 N N . LYS A 1 85 ? 11.031 -6.156 -6.629 1 96.31 85 LYS A N 1
ATOM 654 C CA . LYS A 1 85 ? 10.234 -6.52 -7.797 1 96.31 85 LYS A CA 1
ATOM 655 C C . LYS A 1 85 ? 9.336 -5.367 -8.234 1 96.31 85 LYS A C 1
ATOM 657 O O . LYS A 1 85 ? 9.133 -5.148 -9.43 1 96.31 85 LYS A O 1
ATOM 662 N N . ASN A 1 86 ? 8.75 -4.703 -7.277 1 96.06 86 ASN A N 1
ATOM 663 C CA . ASN A 1 86 ? 7.879 -3.559 -7.535 1 96.06 86 ASN A CA 1
ATOM 664 C C . ASN A 1 86 ? 8.031 -2.488 -6.457 1 96.06 86 ASN A C 1
ATOM 666 O O . ASN A 1 86 ? 8.289 -2.803 -5.297 1 96.06 86 ASN A O 1
ATOM 670 N N . VAL A 1 87 ? 7.887 -1.217 -6.863 1 96.62 87 VAL A N 1
ATOM 671 C CA . VAL A 1 87 ? 7.824 -0.087 -5.945 1 96.62 87 VAL A CA 1
ATOM 672 C C . VAL A 1 87 ? 6.648 0.816 -6.312 1 96.62 87 VAL A C 1
ATOM 674 O O . VAL A 1 87 ? 6.41 1.084 -7.492 1 96.62 87 VAL A O 1
ATOM 677 N N . HIS A 1 88 ? 5.898 1.21 -5.293 1 95.38 88 HIS A N 1
ATOM 678 C CA . HIS A 1 88 ? 4.875 2.238 -5.422 1 95.38 88 HIS A CA 1
ATOM 679 C C . HIS A 1 88 ? 5.07 3.346 -4.395 1 95.38 88 HIS A C 1
ATOM 681 O O . HIS A 1 88 ? 5.02 3.094 -3.188 1 95.38 88 HIS A O 1
ATOM 687 N N . LEU A 1 89 ? 5.289 4.605 -4.875 1 94.44 89 LEU A N 1
ATOM 688 C CA . LEU A 1 89 ? 5.461 5.762 -3.998 1 94.44 89 LEU A CA 1
ATOM 689 C C . LEU A 1 89 ? 4.289 6.727 -4.137 1 94.44 89 LEU A C 1
ATOM 691 O O . LEU A 1 89 ? 3.924 7.113 -5.25 1 94.44 89 LEU A O 1
ATOM 695 N N . ASN A 1 90 ? 3.678 7.023 -2.926 1 89 90 ASN A N 1
ATOM 696 C CA . ASN A 1 90 ? 2.586 7.988 -2.834 1 89 90 ASN A CA 1
ATOM 697 C C . ASN A 1 90 ? 2.926 9.133 -1.882 1 89 90 ASN A C 1
ATOM 699 O O . ASN A 1 90 ? 3.107 8.914 -0.683 1 89 90 ASN A O 1
ATOM 703 N N . LEU A 1 91 ? 2.994 10.383 -2.404 1 85.62 91 LEU A N 1
ATOM 704 C CA . LEU A 1 91 ? 3.342 11.547 -1.593 1 85.62 91 LEU A CA 1
ATOM 705 C C . LEU A 1 91 ? 2.16 12.5 -1.479 1 85.62 91 LEU A C 1
ATOM 707 O O . LEU A 1 91 ? 1.507 12.812 -2.479 1 85.62 91 LEU A O 1
ATOM 711 N N . ASP A 1 92 ? 1.706 12.773 -0.173 1 75.5 92 ASP A N 1
ATOM 712 C CA . ASP A 1 92 ? 0.628 13.711 0.109 1 75.5 92 ASP A CA 1
ATOM 713 C C . ASP A 1 92 ? 1.162 15.141 0.235 1 75.5 92 ASP A C 1
ATOM 715 O O . ASP A 1 92 ? 1.595 15.555 1.312 1 75.5 92 ASP A O 1
ATOM 719 N N . ARG A 1 93 ? 1.11 15.93 -0.744 1 66.44 93 ARG A N 1
ATOM 720 C CA . ARG A 1 93 ? 1.66 17.281 -0.705 1 66.44 93 ARG A CA 1
ATOM 721 C C . ARG A 1 93 ? 0.582 18.297 -0.354 1 66.44 93 ARG A C 1
ATOM 723 O O . ARG A 1 93 ? 0.88 19.469 -0.134 1 66.44 93 ARG A O 1
ATOM 730 N N . ARG A 1 94 ? -0.584 17.875 -0.13 1 62.91 94 ARG A N 1
ATOM 731 C CA . ARG A 1 94 ? -1.701 18.812 0.007 1 62.91 94 ARG A CA 1
ATOM 732 C C . ARG A 1 94 ? -1.858 19.266 1.453 1 62.91 94 ARG A C 1
ATOM 734 O O . ARG A 1 94 ? -2.309 20.391 1.711 1 62.91 94 ARG A O 1
ATOM 741 N N . THR A 1 95 ? -1.595 18.406 2.434 1 62.22 95 THR A N 1
ATOM 742 C CA . THR A 1 95 ? -1.987 18.703 3.805 1 62.22 95 THR A CA 1
ATOM 743 C C . THR A 1 95 ? -0.872 19.453 4.531 1 62.22 95 THR A C 1
ATOM 745 O O . THR A 1 95 ? -1.104 20.062 5.582 1 62.22 95 THR A O 1
ATOM 748 N N . GLY A 1 96 ? 0.224 19.812 3.904 1 55 96 GLY A N 1
ATOM 749 C CA . GLY A 1 96 ? 1.346 20.422 4.605 1 55 96 GLY A CA 1
ATOM 750 C C . GLY A 1 96 ? 1.995 19.484 5.609 1 55 96 GLY A C 1
ATOM 751 O O . GLY A 1 96 ? 3.039 19.797 6.18 1 55 96 GLY A O 1
ATOM 752 N N . PHE A 1 97 ? 1.338 18.562 6.105 1 56.59 97 PHE A N 1
ATOM 753 C CA . PHE A 1 97 ? 1.912 17.5 6.918 1 56.59 97 PHE A CA 1
ATOM 754 C C . PHE A 1 97 ? 2.234 16.281 6.062 1 56.59 97 PHE A C 1
ATOM 756 O O . PHE A 1 97 ? 1.386 15.414 5.871 1 56.59 97 PHE A O 1
ATOM 763 N N . LEU A 1 98 ? 3.215 16.484 5.273 1 56.88 98 LEU A N 1
ATOM 764 C CA . LEU A 1 98 ? 3.592 15.539 4.227 1 56.88 98 LEU A CA 1
ATOM 765 C C . LEU A 1 98 ? 3.906 14.164 4.82 1 56.88 98 LEU A C 1
ATOM 767 O O . LEU A 1 98 ? 4.824 14.031 5.629 1 56.88 98 LEU A O 1
ATOM 771 N N . LYS A 1 99 ? 2.908 13.398 4.699 1 75.5 99 LYS A N 1
ATOM 772 C CA . LYS A 1 99 ? 3.176 11.992 4.98 1 75.5 99 LYS A CA 1
ATOM 773 C C . LYS A 1 99 ? 3.191 11.164 3.697 1 75.5 99 LYS A C 1
ATOM 775 O O . LYS A 1 99 ? 2.24 11.211 2.914 1 75.5 99 LYS A O 1
ATOM 780 N N . GLY A 1 100 ? 4.457 10.82 3.16 1 86.88 100 GLY A N 1
ATOM 781 C CA . GLY A 1 100 ? 4.602 9.914 2.031 1 86.88 100 GLY A CA 1
ATOM 782 C C . GLY A 1 100 ? 4.586 8.453 2.432 1 86.88 100 GLY A C 1
ATOM 783 O O . GLY A 1 100 ? 4.953 8.109 3.557 1 86.88 100 GLY A O 1
ATOM 784 N N . TYR A 1 101 ? 4.023 7.609 1.557 1 92.5 101 TYR A N 1
ATOM 785 C CA . TYR A 1 101 ? 4.004 6.16 1.737 1 92.5 101 TYR A CA 1
ATOM 786 C C . TYR A 1 101 ? 4.57 5.449 0.512 1 92.5 101 TYR A C 1
ATOM 788 O O . TYR A 1 101 ? 4.449 5.945 -0.611 1 92.5 101 TYR A O 1
ATOM 796 N N . ALA A 1 102 ? 5.156 4.332 0.813 1 95.94 102 ALA A N 1
ATOM 797 C CA . ALA A 1 102 ? 5.559 3.486 -0.308 1 95.94 102 ALA A CA 1
ATOM 798 C C . ALA A 1 102 ? 5.262 2.018 -0.025 1 95.94 102 ALA A C 1
ATOM 800 O O . ALA A 1 102 ? 5.215 1.599 1.135 1 95.94 102 ALA A O 1
ATOM 801 N N . LEU A 1 103 ? 5.035 1.363 -1.059 1 96.81 103 LEU A N 1
ATOM 802 C CA . LEU A 1 103 ? 4.984 -0.094 -1.076 1 96.81 103 LEU A CA 1
ATOM 803 C C . LEU A 1 103 ? 6.195 -0.669 -1.809 1 96.81 103 LEU A C 1
ATOM 805 O O . LEU A 1 103 ? 6.516 -0.237 -2.918 1 96.81 103 LEU A O 1
ATOM 809 N N . VAL A 1 104 ? 6.852 -1.562 -1.145 1 98.06 104 VAL A N 1
ATOM 810 C CA . VAL A 1 104 ? 8.008 -2.225 -1.738 1 98.06 104 VAL A CA 1
ATOM 811 C C . VAL A 1 104 ? 7.797 -3.736 -1.736 1 98.06 104 VAL A C 1
ATOM 813 O O . VAL A 1 104 ? 7.539 -4.332 -0.687 1 98.06 104 VAL A O 1
ATOM 816 N N . GLU A 1 105 ? 7.91 -4.324 -2.914 1 98.12 105 GLU A N 1
ATOM 817 C CA . GLU A 1 105 ? 7.754 -5.77 -3.055 1 98.12 105 GLU A CA 1
ATOM 818 C C . GLU A 1 105 ? 9.102 -6.461 -3.201 1 98.12 105 GLU A C 1
ATOM 820 O O . GLU A 1 105 ? 9.852 -6.18 -4.141 1 98.12 105 GLU A O 1
ATOM 825 N N . PHE A 1 106 ? 9.344 -7.355 -2.258 1 98.19 106 PHE A N 1
ATOM 826 C CA . PHE A 1 106 ? 10.523 -8.203 -2.318 1 98.19 106 PHE A CA 1
ATOM 827 C C . PHE A 1 106 ? 10.172 -9.594 -2.842 1 98.19 106 PHE A C 1
ATOM 829 O O . PHE A 1 106 ? 9.023 -10.031 -2.721 1 98.19 106 PHE A O 1
ATOM 836 N N . GLU A 1 107 ? 11.164 -10.266 -3.301 1 95.88 107 GLU A N 1
ATOM 837 C CA . GLU A 1 107 ? 10.977 -11.625 -3.807 1 95.88 107 GLU A CA 1
ATOM 838 C C . GLU A 1 107 ? 10.812 -12.617 -2.662 1 95.88 107 GLU A C 1
ATOM 840 O O . GLU A 1 107 ? 9.977 -13.516 -2.732 1 95.88 107 GLU A O 1
ATOM 845 N N . THR A 1 108 ? 11.617 -12.453 -1.578 1 96.75 108 THR A N 1
ATOM 846 C CA . THR A 1 108 ? 11.562 -13.453 -0.517 1 96.75 108 THR A CA 1
ATOM 847 C C . THR A 1 108 ? 11.148 -12.812 0.806 1 96.75 108 THR A C 1
ATOM 849 O O . THR A 1 108 ? 11.336 -11.609 1.01 1 96.75 108 THR A O 1
ATOM 852 N N . GLN A 1 109 ? 10.695 -13.68 1.688 1 97.12 109 GLN A N 1
ATOM 853 C CA . GLN A 1 109 ? 10.336 -13.227 3.025 1 97.12 109 GLN A CA 1
ATOM 854 C C . GLN A 1 109 ? 11.555 -12.727 3.791 1 97.12 109 GLN A C 1
ATOM 856 O O . GLN A 1 109 ? 11.477 -11.727 4.512 1 97.12 109 GLN A O 1
ATOM 861 N N . LYS A 1 110 ? 12.617 -13.492 3.666 1 98.31 110 LYS A N 1
ATOM 862 C CA . LYS A 1 110 ? 13.844 -13.172 4.387 1 98.31 110 LYS A CA 1
ATOM 863 C C . LYS A 1 110 ? 14.336 -11.766 4.051 1 98.31 110 LYS A C 1
ATOM 865 O O . LYS A 1 110 ? 14.711 -11 4.941 1 98.31 110 LYS A O 1
ATOM 870 N N . GLU A 1 111 ? 14.352 -11.406 2.777 1 98.69 111 GLU A N 1
ATOM 871 C CA . GLU A 1 111 ? 14.766 -10.078 2.342 1 98.69 111 GLU A CA 1
ATOM 872 C C . GLU A 1 111 ? 13.867 -8.992 2.934 1 98.69 111 GLU A C 1
ATOM 874 O O . GLU A 1 111 ? 14.359 -7.98 3.432 1 98.69 111 GLU A O 1
ATOM 879 N N . ALA A 1 112 ? 12.609 -9.219 2.832 1 98.62 112 ALA A N 1
ATOM 880 C CA . ALA A 1 112 ? 11.641 -8.258 3.357 1 98.62 112 ALA A CA 1
ATOM 881 C C . ALA A 1 112 ? 11.805 -8.086 4.863 1 98.62 112 ALA A C 1
ATOM 883 O O . ALA A 1 112 ? 11.805 -6.957 5.367 1 98.62 112 ALA A O 1
ATOM 884 N N . ALA A 1 113 ? 11.945 -9.234 5.547 1 98.5 113 ALA A N 1
ATOM 885 C CA . ALA A 1 113 ? 12.133 -9.195 6.996 1 98.5 113 ALA A CA 1
ATOM 886 C C . ALA A 1 113 ? 13.406 -8.438 7.359 1 98.5 113 ALA A C 1
ATOM 888 O O . ALA A 1 113 ? 13.406 -7.641 8.305 1 98.5 113 ALA A O 1
ATOM 889 N N . ALA A 1 114 ? 14.43 -8.656 6.652 1 98.81 114 ALA A N 1
ATOM 890 C CA . ALA A 1 114 ? 15.688 -7.953 6.902 1 98.81 114 ALA A CA 1
ATOM 891 C C . ALA A 1 114 ? 15.523 -6.449 6.695 1 98.81 114 ALA A C 1
ATOM 893 O O . ALA A 1 114 ? 16.078 -5.648 7.449 1 98.81 114 ALA A O 1
ATOM 894 N N . ALA A 1 115 ? 14.812 -6.082 5.629 1 98.88 115 ALA A N 1
ATOM 895 C CA . ALA A 1 115 ? 14.57 -4.668 5.363 1 98.88 115 ALA A CA 1
ATOM 896 C C . ALA A 1 115 ? 13.797 -4.016 6.508 1 98.88 115 ALA A C 1
ATOM 898 O O . ALA A 1 115 ? 14.117 -2.895 6.914 1 98.88 115 ALA A O 1
ATOM 899 N N . ILE A 1 116 ? 12.766 -4.715 6.988 1 98.62 116 ILE A N 1
ATOM 900 C CA . ILE A 1 116 ? 11.977 -4.188 8.094 1 98.62 116 ILE A CA 1
ATOM 901 C C . ILE A 1 116 ? 12.867 -3.996 9.32 1 98.62 116 ILE A C 1
ATOM 903 O O . ILE A 1 116 ? 12.867 -2.924 9.93 1 98.62 116 ILE A O 1
ATOM 907 N N . GLU A 1 117 ? 13.602 -5.012 9.648 1 98.62 117 GLU A N 1
ATOM 908 C CA . GLU A 1 117 ? 14.492 -4.953 10.805 1 98.62 117 GLU A CA 1
ATOM 909 C C . GLU A 1 117 ? 15.539 -3.861 10.641 1 98.62 117 GLU A C 1
ATOM 911 O O . GLU A 1 117 ? 15.852 -3.141 11.594 1 98.62 117 GLU A O 1
ATOM 916 N N . GLY A 1 118 ? 16.047 -3.66 9.57 1 98.69 118 GLY A N 1
ATOM 917 C CA . GLY A 1 118 ? 17.156 -2.752 9.336 1 98.69 118 GLY A CA 1
ATOM 918 C C . GLY A 1 118 ? 16.734 -1.313 9.133 1 98.69 118 GLY A C 1
ATOM 919 O O . GLY A 1 118 ? 17.5 -0.385 9.398 1 98.69 118 GLY A O 1
ATOM 920 N N . LEU A 1 119 ? 15.5 -1.115 8.648 1 98.75 119 LEU A N 1
ATOM 921 C CA . LEU A 1 119 ? 15.164 0.223 8.172 1 98.75 119 LEU A CA 1
ATOM 922 C C . LEU A 1 119 ? 14.07 0.847 9.023 1 98.75 119 LEU A C 1
ATOM 924 O O . LEU A 1 119 ? 13.828 2.055 8.953 1 98.75 119 LEU A O 1
ATOM 928 N N . ASN A 1 120 ? 13.336 -0.008 9.742 1 98.5 120 ASN A N 1
ATOM 929 C CA . ASN A 1 120 ? 12.312 0.599 10.594 1 98.5 120 ASN A CA 1
ATOM 930 C C . ASN A 1 120 ? 12.93 1.563 11.602 1 98.5 120 ASN A C 1
ATOM 932 O O . ASN A 1 120 ? 13.797 1.179 12.383 1 98.5 120 ASN A O 1
ATOM 936 N N . GLY A 1 121 ? 12.555 2.844 11.555 1 97.94 121 GLY A N 1
ATOM 937 C CA . GLY A 1 121 ? 13.094 3.859 12.445 1 97.94 121 GLY A CA 1
ATOM 938 C C . GLY A 1 121 ? 14.328 4.551 11.883 1 97.94 121 GLY A C 1
ATOM 939 O O . GLY A 1 121 ? 14.828 5.512 12.469 1 97.94 121 GLY A O 1
ATOM 940 N N . GLU A 1 122 ? 14.75 4.133 10.703 1 98.5 122 GLU A N 1
ATOM 941 C CA . GLU A 1 122 ? 15.914 4.754 10.078 1 98.5 122 GLU A CA 1
ATOM 942 C C . GLU A 1 122 ? 15.508 5.965 9.234 1 98.5 122 GLU A C 1
ATOM 944 O O . GLU A 1 122 ? 14.32 6.199 9.016 1 98.5 122 GLU A O 1
ATOM 949 N N . GLU A 1 123 ? 16.516 6.656 8.766 1 98.25 123 GLU A N 1
ATOM 950 C CA . GLU A 1 123 ? 16.234 7.887 8.031 1 98.25 123 GLU A CA 1
ATOM 951 C C . GLU A 1 123 ? 16.297 7.656 6.523 1 98.25 123 GLU A C 1
ATOM 953 O O . GLU A 1 123 ? 17.156 6.918 6.035 1 98.25 123 GLU A O 1
ATOM 958 N N . LEU A 1 124 ? 15.453 8.305 5.828 1 97.25 124 LEU A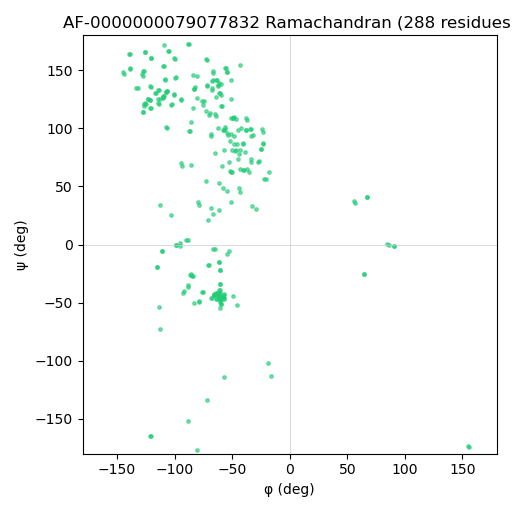 N 1
ATOM 959 C CA . LEU A 1 124 ? 15.469 8.508 4.387 1 97.25 124 LEU A CA 1
ATOM 960 C C . LEU A 1 124 ? 15.344 9.992 4.043 1 97.25 124 LEU A C 1
ATOM 962 O O . LEU A 1 124 ? 14.336 10.625 4.363 1 97.25 124 LEU A O 1
ATOM 966 N N . LEU A 1 125 ? 16.375 10.562 3.463 1 95.94 125 LEU A N 1
ATOM 967 C CA . LEU A 1 125 ? 16.484 11.984 3.182 1 95.94 125 LEU A CA 1
ATOM 968 C C . LEU A 1 125 ? 16.328 12.805 4.457 1 95.94 125 LEU A C 1
ATOM 970 O O . LEU A 1 125 ? 15.641 13.828 4.461 1 95.94 125 LEU A O 1
ATOM 974 N N . GLY A 1 126 ? 16.859 12.234 5.547 1 96.31 126 GLY A N 1
ATOM 975 C CA . GLY A 1 126 ? 16.922 12.953 6.809 1 96.31 126 GLY A CA 1
ATOM 976 C C . GLY A 1 126 ? 15.656 12.82 7.633 1 96.31 126 GLY A C 1
ATOM 977 O O . GLY A 1 126 ? 15.547 13.406 8.719 1 96.31 126 GLY A O 1
ATOM 978 N N . GLN A 1 127 ? 14.633 12.102 7.16 1 95.25 127 GLN A N 1
ATOM 979 C CA . GLN A 1 127 ? 13.383 11.891 7.891 1 95.25 127 GLN A CA 1
ATOM 980 C C . GLN A 1 127 ? 13.211 10.43 8.281 1 95.25 127 GLN A C 1
ATOM 982 O O . GLN A 1 127 ? 13.391 9.531 7.449 1 95.25 127 GLN A O 1
ATOM 987 N N . LYS A 1 128 ? 12.836 10.164 9.602 1 97.12 128 LYS A N 1
ATOM 988 C CA . LYS A 1 128 ? 12.648 8.789 10.039 1 97.12 128 LYS A CA 1
ATOM 989 C C . LYS A 1 128 ? 11.438 8.156 9.359 1 97.12 128 LYS A C 1
ATOM 991 O O . LYS A 1 128 ? 10.359 8.75 9.32 1 97.12 128 LYS A O 1
ATOM 996 N N . ILE A 1 129 ? 11.648 6.91 8.875 1 96.62 129 ILE A N 1
ATOM 997 C CA . ILE A 1 129 ? 10.555 6.18 8.234 1 96.62 129 ILE A CA 1
ATOM 998 C C . ILE A 1 129 ? 10.125 5.02 9.133 1 96.62 129 ILE A C 1
ATOM 1000 O O . ILE A 1 129 ? 10.891 4.566 9.984 1 96.62 129 ILE A O 1
ATOM 1004 N N . ALA A 1 130 ? 8.906 4.633 8.992 1 96.19 130 ALA A N 1
ATOM 1005 C CA . ALA A 1 130 ? 8.398 3.396 9.578 1 96.19 130 ALA A CA 1
ATOM 1006 C C . ALA A 1 130 ? 8.18 2.332 8.508 1 96.19 130 ALA A C 1
ATOM 1008 O O . ALA A 1 130 ? 7.66 2.627 7.426 1 96.19 130 ALA A O 1
ATOM 1009 N N . VAL A 1 131 ? 8.641 1.12 8.727 1 97.75 131 VAL A N 1
ATOM 1010 C CA . VAL A 1 131 ? 8.555 0.006 7.785 1 97.75 131 VAL A CA 1
ATOM 1011 C C . VAL A 1 131 ? 7.883 -1.187 8.461 1 97.75 131 VAL A C 1
ATOM 1013 O O . VAL A 1 131 ? 8.344 -1.66 9.5 1 97.75 131 VAL A O 1
ATOM 1016 N N . THR A 1 132 ? 6.777 -1.636 7.879 1 97.19 132 THR A N 1
ATOM 1017 C CA . THR A 1 132 ? 6.039 -2.762 8.438 1 97.19 132 THR A CA 1
ATOM 1018 C C . THR A 1 132 ? 5.547 -3.689 7.332 1 97.19 132 THR A C 1
ATOM 1020 O O . THR A 1 132 ? 5.656 -3.365 6.148 1 97.19 132 THR A O 1
ATOM 1023 N N . TRP A 1 133 ? 5.172 -4.926 7.816 1 97.06 133 TRP A N 1
ATOM 1024 C CA . TRP A 1 133 ? 4.543 -5.832 6.859 1 97.06 133 TRP A CA 1
ATOM 1025 C C . TRP A 1 133 ? 3.238 -5.25 6.332 1 97.06 133 TRP A C 1
ATOM 1027 O O . TRP A 1 133 ? 2.439 -4.699 7.098 1 97.06 133 TRP A O 1
ATOM 1037 N N . CYS A 1 134 ? 3.053 -5.367 5.074 1 96.06 134 CYS A N 1
ATOM 1038 C CA . CYS A 1 134 ? 1.815 -4.867 4.484 1 96.06 134 CYS A CA 1
ATOM 1039 C C . CYS A 1 134 ? 0.665 -5.836 4.723 1 96.06 134 CYS A C 1
ATOM 1041 O O . CYS A 1 134 ? -0.418 -5.43 5.148 1 96.06 134 CYS A O 1
ATOM 1043 N N . PHE A 1 135 ? 0.898 -7.133 4.422 1 95.69 135 PHE A N 1
ATOM 1044 C CA . PHE A 1 135 ? -0.11 -8.164 4.621 1 95.69 135 PHE A CA 1
ATOM 1045 C C . PHE A 1 135 ? 0.281 -9.086 5.77 1 95.69 135 PHE A C 1
ATOM 1047 O O . PHE A 1 135 ? 1.388 -9.633 5.785 1 95.69 135 PHE A O 1
ATOM 1054 N N . VAL A 1 136 ? -0.657 -9.227 6.695 1 93.12 136 VAL A N 1
ATOM 1055 C CA . VAL A 1 136 ? -0.422 -10.062 7.871 1 93.12 136 VAL A CA 1
ATOM 1056 C C . VAL A 1 136 ? -1.564 -11.062 8.031 1 93.12 136 VAL A C 1
ATOM 1058 O O . VAL A 1 136 ? -2.705 -10.773 7.66 1 93.12 136 VAL A O 1
ATOM 1061 N N . LYS A 1 137 ? -1.238 -12.211 8.516 1 89.25 137 LYS A N 1
ATOM 1062 C CA . LYS A 1 137 ? -2.27 -13.203 8.812 1 89.25 137 LYS A CA 1
ATOM 1063 C C . LYS A 1 137 ? -3.248 -12.68 9.859 1 89.25 137 LYS A C 1
ATOM 1065 O O . LYS A 1 137 ? -2.838 -12.07 10.844 1 89.25 137 LYS A O 1
ATOM 1070 N N . PRO A 1 138 ? -4.52 -12.844 9.484 1 79.06 138 PRO A N 1
ATOM 1071 C CA . PRO A 1 138 ? -5.477 -12.438 10.516 1 79.06 138 PRO A CA 1
ATOM 1072 C C . PRO A 1 138 ? -5.422 -13.328 11.758 1 79.06 138 PRO A C 1
ATOM 1074 O O . PRO A 1 138 ? -5.004 -14.484 11.672 1 79.06 138 PRO A O 1
ATOM 1077 N N . PRO A 1 139 ? -5.719 -12.688 12.836 1 77 139 PRO A N 1
ATOM 1078 C CA . PRO A 1 139 ? -5.777 -13.523 14.039 1 77 139 PRO A CA 1
ATOM 1079 C C . PRO A 1 139 ? -6.836 -14.617 13.945 1 77 139 PRO A C 1
ATOM 1081 O O . PRO A 1 139 ? -7.828 -14.469 13.227 1 77 139 PRO A O 1
ATOM 1084 N N . PRO A 1 140 ? -6.484 -15.883 14.438 1 70 140 PRO A N 1
ATOM 1085 C CA . PRO A 1 140 ? -7.469 -16.969 14.383 1 70 140 PRO A CA 1
ATOM 1086 C C . PRO A 1 140 ? -8.836 -16.562 14.93 1 70 140 PRO A C 1
ATOM 1088 O O . PRO A 1 140 ? -8.914 -15.781 15.875 1 70 140 PRO A O 1
ATOM 1091 N N . SER A 1 141 ? -9.781 -16.438 13.969 1 62.56 141 SER A N 1
ATOM 1092 C CA . SER A 1 141 ? -11.133 -16.141 14.43 1 62.56 141 SER A CA 1
ATOM 1093 C C . SER A 1 141 ? -11.555 -17.094 15.547 1 62.56 141 SER A C 1
ATOM 1095 O O . SER A 1 141 ? -11.305 -18.297 15.469 1 62.56 141 SER A O 1
ATOM 1097 N N . SER A 1 142 ? -11.633 -16.609 16.656 1 52.62 142 SER A N 1
ATOM 1098 C CA . SER A 1 142 ? -12.234 -17.422 17.719 1 52.62 142 SER A CA 1
ATOM 1099 C C . SER A 1 142 ? -13.625 -17.922 17.312 1 52.62 142 SER A C 1
ATOM 1101 O O . SER A 1 142 ? -14.344 -18.5 18.125 1 52.62 142 SER A O 1
ATOM 1103 N N . ARG A 1 143 ? -14.305 -17.625 16.328 1 47.16 143 ARG A N 1
ATOM 1104 C CA . ARG A 1 143 ? -15.695 -18.062 16.234 1 47.16 143 ARG A CA 1
ATOM 1105 C C . ARG A 1 143 ? -15.789 -19.578 16.141 1 47.16 143 ARG A C 1
ATOM 1107 O O . ARG A 1 143 ? -16.781 -20.125 15.656 1 47.16 143 ARG A O 1
ATOM 1114 N N . GLY A 1 144 ? -14.828 -20.406 16.078 1 38.03 144 GLY A N 1
ATOM 1115 C CA . GLY A 1 144 ? -15.242 -21.812 16.109 1 38.03 144 GLY A CA 1
ATOM 1116 C C . GLY A 1 144 ? -16.266 -22.109 17.188 1 38.03 144 GLY A C 1
ATOM 1117 O O . GLY A 1 144 ? -16.953 -23.125 17.125 1 38.03 144 GLY A O 1
ATOM 1118 N N . LYS A 1 145 ? -16.109 -21.766 18.516 1 40.28 145 LYS A N 1
ATOM 1119 C CA . LYS A 1 145 ? -16.859 -22.594 19.453 1 40.28 145 LYS A CA 1
ATOM 1120 C C . LYS A 1 145 ? -18.328 -22.172 19.516 1 40.28 145 LYS A C 1
ATOM 1122 O O . LYS A 1 145 ? -18.75 -21.516 20.484 1 40.28 145 LYS A O 1
ATOM 1127 N N . LYS A 1 146 ? -19.094 -21.719 18.438 1 31.12 146 LYS A N 1
ATOM 1128 C CA . LYS A 1 146 ? -20.438 -22.141 18.844 1 31.12 146 LYS A CA 1
ATOM 1129 C C . LYS A 1 146 ? -20.672 -23.609 18.5 1 31.12 146 LYS A C 1
ATOM 1131 O O . LYS A 1 146 ? -20.188 -24.109 17.484 1 31.12 146 LYS A O 1
ATOM 1136 N N . MET B 1 1 ? -45.625 79.5 74.125 1 23.05 1 MET B N 1
ATOM 1137 C CA . MET B 1 1 ? -46.219 78.625 73.125 1 23.05 1 MET B CA 1
ATOM 1138 C C . MET B 1 1 ? -45.219 77.562 72.688 1 23.05 1 MET B C 1
ATOM 1140 O O . MET B 1 1 ? -45.562 76.438 72.5 1 23.05 1 MET B O 1
ATOM 1144 N N . SER B 1 2 ? -43.969 78 72.25 1 28.66 2 SER B N 1
ATOM 1145 C CA . SER B 1 2 ? -43.438 77.375 71 1 28.66 2 SER B CA 1
ATOM 1146 C C . SER B 1 2 ? -42.688 76.062 71.312 1 28.66 2 SER B C 1
ATOM 1148 O O . SER B 1 2 ? -41.531 76.125 71.75 1 28.66 2 SER B O 1
ATOM 1150 N N . GLU B 1 3 ? -43.375 75 71.75 1 27.56 3 GLU B N 1
ATOM 1151 C CA . GLU B 1 3 ? -42.844 73.75 72.312 1 27.56 3 GLU B CA 1
ATOM 1152 C C . GLU B 1 3 ? -42.094 72.938 71.188 1 27.56 3 GLU B C 1
ATOM 1154 O O . GLU B 1 3 ? -42.688 72.688 70.125 1 27.56 3 GLU B O 1
ATOM 1159 N N . ALA B 1 4 ? -40.75 73.125 71.125 1 35.66 4 ALA B N 1
ATOM 1160 C CA . ALA B 1 4 ? -39.719 72.688 70.188 1 35.66 4 ALA B CA 1
ATOM 1161 C C . ALA B 1 4 ? -39.812 71.188 70 1 35.66 4 ALA B C 1
ATOM 1163 O O . ALA B 1 4 ? -39.781 70.438 71 1 35.66 4 ALA B O 1
ATOM 1164 N N . LEU B 1 5 ? -40.688 70.75 68.938 1 30.53 5 LEU B N 1
ATOM 1165 C CA . LEU B 1 5 ? -41.094 69.438 68.438 1 30.53 5 LEU B CA 1
ATOM 1166 C C . LEU B 1 5 ? -39.906 68.5 68.25 1 30.53 5 LEU B C 1
ATOM 1168 O O . LEU B 1 5 ? -38.875 68.938 67.688 1 30.53 5 LEU B O 1
ATOM 1172 N N . ASP B 1 6 ? -39.719 67.5 69.062 1 28.3 6 ASP B N 1
ATOM 1173 C CA . ASP B 1 6 ? -38.781 66.438 69.438 1 28.3 6 ASP B CA 1
ATOM 1174 C C . ASP B 1 6 ? -38.562 65.5 68.25 1 28.3 6 ASP B C 1
ATOM 1176 O O . ASP B 1 6 ? -38.156 64.312 68.438 1 28.3 6 ASP B O 1
ATOM 1180 N N . VAL B 1 7 ? -38.656 66 66.875 1 29 7 VAL B N 1
ATOM 1181 C CA . VAL B 1 7 ? -38.906 64.938 65.875 1 29 7 VAL B CA 1
ATOM 1182 C C . VAL B 1 7 ? -37.719 63.969 65.812 1 29 7 VAL B C 1
ATOM 1184 O O . VAL B 1 7 ? -36.594 64.312 65.5 1 29 7 VAL B O 1
ATOM 1187 N N . GLU B 1 8 ? -37.594 63.031 66.75 1 28.83 8 GLU B N 1
ATOM 1188 C CA . GLU B 1 8 ? -36.594 62 66.938 1 28.83 8 GLU B CA 1
ATOM 1189 C C . GLU B 1 8 ? -36.5 61.062 65.688 1 28.83 8 GLU B C 1
ATOM 1191 O O . GLU B 1 8 ? -37.406 60.25 65.5 1 28.83 8 GLU B O 1
ATOM 1196 N N . MET B 1 9 ? -36.406 61.656 64.438 1 28.11 9 MET B N 1
ATOM 1197 C CA . MET B 1 9 ? -36.5 60.75 63.281 1 28.11 9 MET B CA 1
ATOM 1198 C C . MET B 1 9 ? -35.5 59.625 63.375 1 28.11 9 MET B C 1
ATOM 1200 O O . MET B 1 9 ? -34.281 59.875 63.531 1 28.11 9 MET B O 1
ATOM 1204 N N . GLU B 1 10 ? -35.844 58.438 63.906 1 27.05 10 GLU B N 1
ATOM 1205 C CA . GLU B 1 10 ? -35.188 57.156 64.188 1 27.05 10 GLU B CA 1
ATOM 1206 C C . GLU B 1 10 ? -34.469 56.625 62.969 1 27.05 10 GLU B C 1
ATOM 1208 O O . GLU B 1 10 ? -34.844 56.938 61.844 1 27.05 10 GLU B O 1
ATOM 1213 N N . ASN B 1 11 ? -33.25 56 63.094 1 27.62 11 ASN B N 1
ATOM 1214 C CA . ASN B 1 11 ? -32 55.469 62.531 1 27.62 11 ASN B CA 1
ATOM 1215 C C . ASN B 1 11 ? -32.25 54.188 61.75 1 27.62 11 ASN B C 1
ATOM 1217 O O . ASN B 1 11 ? -32.594 53.125 62.344 1 27.62 11 ASN B O 1
ATOM 1221 N N . GLU B 1 12 ? -33.188 54.156 60.719 1 24.41 12 GLU B N 1
ATOM 1222 C CA . GLU B 1 12 ? -33.531 52.906 60.031 1 24.41 12 GLU B CA 1
ATOM 1223 C C . GLU B 1 12 ? -32.312 52.188 59.562 1 24.41 12 GLU B C 1
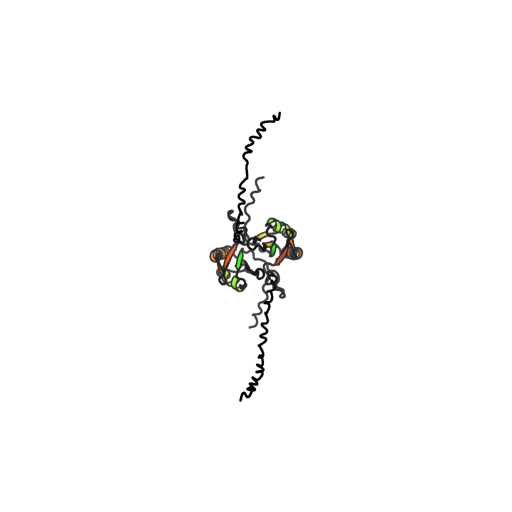ATOM 1225 O O . GLU B 1 12 ? -31.484 52.75 58.812 1 24.41 12 GLU B O 1
ATOM 1230 N N . GLU B 1 13 ? -31.75 51.219 60.312 1 27.64 13 GLU B N 1
ATOM 1231 C CA . GLU B 1 13 ? -30.672 50.219 60.188 1 27.64 13 GLU B CA 1
ATOM 1232 C C . GLU B 1 13 ? -30.859 49.344 58.969 1 27.64 13 GLU B C 1
ATOM 1234 O O . GLU B 1 13 ? -31.719 48.469 58.938 1 27.64 13 GLU B O 1
ATOM 1239 N N . THR B 1 14 ? -31.172 49.844 57.719 1 27.31 14 THR B N 1
ATOM 1240 C CA . THR B 1 14 ? -31.469 48.969 56.625 1 27.31 14 THR B CA 1
ATOM 1241 C C . THR B 1 14 ? -30.344 47.969 56.406 1 27.31 14 THR B C 1
ATOM 1243 O O . THR B 1 14 ? -29.188 48.344 56.219 1 27.31 14 THR B O 1
ATOM 1246 N N . THR B 1 15 ? -30.359 46.688 56.938 1 29.08 15 THR B N 1
ATOM 1247 C CA . THR B 1 15 ? -29.625 45.438 56.906 1 29.08 15 THR B CA 1
ATOM 1248 C C . THR B 1 15 ? -29.375 45 55.469 1 29.08 15 THR B C 1
ATOM 1250 O O . THR B 1 15 ? -30.312 44.781 54.719 1 29.08 15 THR B O 1
ATOM 1253 N N . VAL B 1 16 ? -28.328 45.562 54.781 1 26.72 16 VAL B N 1
ATOM 1254 C CA . VAL B 1 16 ? -27.797 45.25 53.469 1 26.72 16 VAL B CA 1
ATOM 1255 C C . VAL B 1 16 ? -27.578 43.75 53.312 1 26.72 16 VAL B C 1
ATOM 1257 O O . VAL B 1 16 ? -26.922 43.125 54.125 1 26.72 16 VAL B O 1
ATOM 1260 N N . ALA B 1 17 ? -28.594 43 52.75 1 27.12 17 ALA B N 1
ATOM 1261 C CA . ALA B 1 17 ? -28.766 41.594 52.375 1 27.12 17 ALA B CA 1
ATOM 1262 C C . ALA B 1 17 ? -27.531 41.062 51.688 1 27.12 17 ALA B C 1
ATOM 1264 O O . ALA B 1 17 ? -26.734 41.812 51.125 1 27.12 17 ALA B O 1
ATOM 1265 N N . ASN B 1 18 ? -27.312 39.656 51.781 1 28.39 18 ASN B N 1
ATOM 1266 C CA . ASN B 1 18 ? -26.5 38.469 51.562 1 28.39 18 ASN B CA 1
ATOM 1267 C C . ASN B 1 18 ? -26.234 38.219 50.094 1 28.39 18 ASN B C 1
ATOM 1269 O O . ASN B 1 18 ? -27.141 37.781 49.344 1 28.39 18 ASN B O 1
ATOM 1273 N N . ALA B 1 19 ? -25.734 39.125 49.312 1 28.53 19 ALA B N 1
ATOM 1274 C CA . ALA B 1 19 ? -25.547 38.844 47.906 1 28.53 19 ALA B CA 1
ATOM 1275 C C . ALA B 1 19 ? -24.781 37.531 47.688 1 28.53 19 ALA B C 1
ATOM 1277 O O . ALA B 1 19 ? -23.812 37.25 48.375 1 28.53 19 ALA B O 1
ATOM 1278 N N . LYS B 1 20 ? -25.359 36.562 46.875 1 26.55 20 LYS B N 1
ATOM 1279 C CA . LYS B 1 20 ? -25.188 35.219 46.312 1 26.55 20 LYS B CA 1
ATOM 1280 C C . LYS B 1 20 ? -23.891 35.125 45.531 1 26.55 20 LYS B C 1
ATOM 1282 O O . LYS B 1 20 ? -23.641 35.906 44.625 1 26.55 20 LYS B O 1
ATOM 1287 N N . SER B 1 21 ? -22.766 34.562 46 1 29.22 21 SER B N 1
ATOM 1288 C CA . SER B 1 21 ? -21.438 34.156 45.562 1 29.22 21 SER B CA 1
ATOM 1289 C C . SER B 1 21 ? -21.516 33.281 44.312 1 29.22 21 SER B C 1
ATOM 1291 O O . SER B 1 21 ? -20.562 32.531 44 1 29.22 21 SER B O 1
ATOM 1293 N N . SER B 1 22 ? -22.391 33.438 43.312 1 28.3 22 SER B N 1
ATOM 1294 C CA . SER B 1 22 ? -22.375 32.375 42.344 1 28.3 22 SER B CA 1
ATOM 1295 C C . SER B 1 22 ? -20.984 32.188 41.75 1 28.3 22 SER B C 1
ATOM 1297 O O . SER B 1 22 ? -20.391 33.156 41.25 1 28.3 22 SER B O 1
ATOM 1299 N N . LYS B 1 23 ? -20.188 31.203 42.219 1 30.61 23 LYS B N 1
ATOM 1300 C CA . LYS B 1 23 ? -18.906 30.625 41.844 1 30.61 23 LYS B CA 1
ATOM 1301 C C . LYS B 1 23 ? -18.891 30.234 40.344 1 30.61 23 LYS B C 1
ATOM 1303 O O . LYS B 1 23 ? -19.609 29.312 39.938 1 30.61 23 LYS B O 1
ATOM 1308 N N . GLY B 1 24 ? -19.016 31.062 39.344 1 31.3 24 GLY B N 1
ATOM 1309 C CA . GLY B 1 24 ? -18.875 30.688 37.969 1 31.3 24 GLY B CA 1
ATOM 1310 C C . GLY B 1 24 ? -17.578 29.953 37.656 1 31.3 24 GLY B C 1
ATOM 1311 O O . GLY B 1 24 ? -16.484 30.516 37.781 1 31.3 24 GLY B O 1
ATOM 1312 N N . ARG B 1 25 ? -17.375 28.656 38.094 1 32.97 25 ARG B N 1
ATOM 1313 C CA . ARG B 1 25 ? -16.281 27.75 37.75 1 32.97 25 ARG B CA 1
ATOM 1314 C C . ARG B 1 25 ? -15.969 27.781 36.281 1 32.97 25 ARG B C 1
ATOM 1316 O O . ARG B 1 25 ? -16.859 27.531 35.438 1 32.97 25 ARG B O 1
ATOM 1323 N N . GLY B 1 26 ? -15.25 28.797 35.719 1 32.53 26 GLY B N 1
ATOM 1324 C CA . GLY B 1 26 ? -14.656 28.781 34.406 1 32.53 26 GLY B CA 1
ATOM 1325 C C . GLY B 1 26 ? -14.031 27.438 34.031 1 32.53 26 GLY B C 1
ATOM 1326 O O . GLY B 1 26 ? -13.023 27.047 34.625 1 32.53 26 GLY B O 1
ATOM 1327 N N . VAL B 1 27 ? -14.758 26.375 33.906 1 34.09 27 VAL B N 1
ATOM 1328 C CA . VAL B 1 27 ? -14.312 25.047 33.469 1 34.09 27 VAL B CA 1
ATOM 1329 C C . VAL B 1 27 ? -13.398 25.203 32.25 1 34.09 27 VAL B C 1
ATOM 1331 O O . VAL B 1 27 ? -13.836 25.641 31.203 1 34.09 27 VAL B O 1
ATOM 1334 N N . GLY B 1 28 ? -12.141 25.672 32.406 1 34.03 28 GLY B N 1
ATOM 1335 C CA . GLY B 1 28 ? -11.125 25.609 31.375 1 34.03 28 GLY B CA 1
ATOM 1336 C C . GLY B 1 28 ? -11.227 24.375 30.5 1 34.03 28 GLY B C 1
ATOM 1337 O O . GLY B 1 28 ? -11.312 23.25 31.016 1 34.03 28 GLY B O 1
ATOM 1338 N N . GLN B 1 29 ? -11.891 24.406 29.391 1 36.5 29 GLN B N 1
ATOM 1339 C CA . GLN B 1 29 ? -11.914 23.312 28.438 1 36.5 29 GLN B CA 1
ATOM 1340 C C . GLN B 1 29 ? -10.516 22.719 28.25 1 36.5 29 GLN B C 1
ATOM 1342 O O . GLN B 1 29 ? -9.562 23.453 27.984 1 36.5 29 GLN B O 1
ATOM 1347 N N . PRO B 1 30 ? -10.188 21.578 28.891 1 36.31 30 PRO B N 1
ATOM 1348 C CA . PRO B 1 30 ? -8.914 20.891 28.656 1 36.31 30 PRO B CA 1
ATOM 1349 C C . PRO B 1 30 ? -8.477 20.953 27.188 1 36.31 30 PRO B C 1
ATOM 1351 O O . PRO B 1 30 ? -9.312 20.844 26.281 1 36.31 30 PRO B O 1
ATOM 1354 N N . ARG B 1 31 ? -7.5 21.734 26.906 1 36.62 31 ARG B N 1
ATOM 1355 C CA . ARG B 1 31 ? -6.824 21.625 25.609 1 36.62 31 ARG B CA 1
ATOM 1356 C C . ARG B 1 31 ? -6.781 20.172 25.141 1 36.62 31 ARG B C 1
ATOM 1358 O O . ARG B 1 31 ? -6.352 19.281 25.875 1 36.62 31 ARG B O 1
ATOM 1365 N N . GLN B 1 32 ? -7.68 19.797 24.266 1 35.44 32 GLN B N 1
ATOM 1366 C CA . GLN B 1 32 ? -7.566 18.516 23.578 1 35.44 32 GLN B CA 1
ATOM 1367 C C . GLN B 1 32 ? -6.121 18.234 23.188 1 35.44 32 GLN B C 1
ATOM 1369 O O . GLN B 1 32 ? -5.461 19.078 22.562 1 35.44 32 GLN B O 1
ATOM 1374 N N . ARG B 1 33 ? -5.254 17.625 24.047 1 31.72 33 ARG B N 1
ATOM 1375 C CA . ARG B 1 33 ? -3.982 17 23.688 1 31.72 33 ARG B CA 1
ATOM 1376 C C . ARG B 1 33 ? -3.971 16.594 22.219 1 31.72 33 ARG B C 1
ATOM 1378 O O . ARG B 1 33 ? -4.867 15.891 21.766 1 31.72 33 ARG B O 1
ATOM 1385 N N . ALA B 1 34 ? -3.422 17.406 21.438 1 30.81 34 ALA B N 1
ATOM 1386 C CA . ALA B 1 34 ? -3.086 16.969 20.078 1 30.81 34 ALA B CA 1
ATOM 1387 C C . ALA B 1 34 ? -2.689 15.492 20.078 1 30.81 34 ALA B C 1
ATOM 1389 O O . ALA B 1 34 ? -1.646 15.117 20.625 1 30.81 34 ALA B O 1
ATOM 1390 N N . GLU B 1 35 ? -3.648 14.578 20.281 1 31.36 35 GLU B N 1
ATOM 1391 C CA . GLU B 1 35 ? -3.404 13.141 20.188 1 31.36 35 GLU B CA 1
ATOM 1392 C C . GLU B 1 35 ? -2.426 12.828 19.047 1 31.36 35 GLU B C 1
ATOM 1394 O O . GLU B 1 35 ? -2.527 13.398 17.969 1 31.36 35 GLU B O 1
ATOM 1399 N N . ARG B 1 36 ? -1.165 12.641 19.391 1 30.7 36 ARG B N 1
ATOM 1400 C CA . ARG B 1 36 ? -0.178 12.023 18.5 1 30.7 36 ARG B CA 1
ATOM 1401 C C . ARG B 1 36 ? -0.85 11.125 17.484 1 30.7 36 ARG B C 1
ATOM 1403 O O . ARG B 1 36 ? -1.508 10.141 17.844 1 30.7 36 ARG B O 1
ATOM 1410 N N . ILE B 1 37 ? -1.313 11.75 16.484 1 34.84 37 ILE B N 1
ATOM 1411 C CA . ILE B 1 37 ? -1.904 11.117 15.305 1 34.84 37 ILE B CA 1
ATOM 1412 C C . ILE B 1 37 ? -1.054 9.93 14.875 1 34.84 37 ILE B C 1
ATOM 1414 O O . ILE B 1 37 ? 0.017 10.102 14.289 1 34.84 37 ILE B O 1
ATOM 1418 N N . VAL B 1 38 ? -0.577 9.016 15.789 1 31.59 38 VAL B N 1
ATOM 1419 C CA . VAL B 1 38 ? 0.109 7.781 15.406 1 31.59 38 VAL B CA 1
ATOM 1420 C C . VAL B 1 38 ? -0.661 7.086 14.289 1 31.59 38 VAL B C 1
ATOM 1422 O O . VAL B 1 38 ? -1.863 6.844 14.414 1 31.59 38 VAL B O 1
ATOM 1425 N N . TYR B 1 39 ? -0.403 7.434 13.102 1 37.09 39 TYR B N 1
ATOM 1426 C CA . TYR B 1 39 ? -0.961 6.504 12.125 1 37.09 39 TYR B CA 1
ATOM 1427 C C . 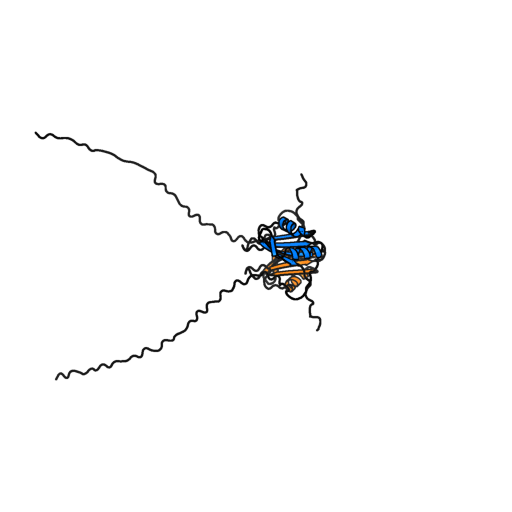TYR B 1 39 ? -1.092 5.105 12.719 1 37.09 39 TYR B C 1
ATOM 1429 O O . TYR B 1 39 ? -0.097 4.5 13.125 1 37.09 39 TYR B O 1
ATOM 1437 N N . ASP B 1 40 ? -1.959 4.859 13.609 1 39.34 40 ASP B N 1
ATOM 1438 C CA . ASP B 1 40 ? -2.07 3.516 14.164 1 39.34 40 ASP B CA 1
ATOM 1439 C C . ASP B 1 40 ? -2.146 2.469 13.055 1 39.34 40 ASP B C 1
ATOM 1441 O O . ASP B 1 40 ? -3.125 2.414 12.312 1 39.34 40 ASP B O 1
ATOM 1445 N N . VAL B 1 41 ? -1.135 2.289 12.195 1 41 41 VAL B N 1
ATOM 1446 C CA . VAL B 1 41 ? -1.304 0.931 11.688 1 41 41 VAL B CA 1
ATOM 1447 C C . VAL B 1 41 ? -2.117 0.108 12.68 1 41 41 VAL B C 1
ATOM 1449 O O . VAL B 1 41 ? -1.795 0.063 13.875 1 41 41 VAL B O 1
ATOM 1452 N N . VAL B 1 42 ? -3.416 0.081 12.672 1 36.91 42 VAL B N 1
ATOM 1453 C CA . VAL B 1 42 ? -3.994 -0.883 13.602 1 36.91 42 VAL B CA 1
ATOM 1454 C C . VAL B 1 42 ? -2.955 -1.942 13.961 1 36.91 42 VAL B C 1
ATOM 1456 O O . VAL B 1 42 ? -2.656 -2.826 13.156 1 36.91 42 VAL B O 1
ATOM 1459 N N . ASP B 1 43 ? -1.896 -1.394 14.445 1 38.25 43 ASP B N 1
ATOM 1460 C CA . ASP B 1 43 ? -0.887 -2.287 15 1 38.25 43 ASP B CA 1
ATOM 1461 C C . ASP B 1 43 ? -1.536 -3.441 15.766 1 38.25 43 ASP B C 1
ATOM 1463 O O . ASP B 1 43 ? -2.316 -3.219 16.688 1 38.25 43 ASP B O 1
ATOM 1467 N N . ASN B 1 44 ? -1.978 -4.402 15 1 36.03 44 ASN B N 1
ATOM 1468 C CA . ASN B 1 44 ? -2.205 -5.594 15.812 1 36.03 44 ASN B CA 1
ATOM 1469 C C . ASN B 1 44 ? -1.145 -5.742 16.891 1 36.03 44 ASN B C 1
ATOM 1471 O O . ASN B 1 44 ? 0.014 -6.043 16.609 1 36.03 44 ASN B O 1
ATOM 1475 N N . ASP B 1 45 ? -1.051 -4.871 17.828 1 38.88 45 ASP B N 1
ATOM 1476 C CA . ASP B 1 45 ? -0.252 -5.172 19 1 38.88 45 ASP B CA 1
ATOM 1477 C C . ASP B 1 45 ? 0.043 -6.664 19.109 1 38.88 45 ASP B C 1
ATOM 1479 O O . ASP B 1 45 ? 1.146 -7.109 18.781 1 38.88 45 ASP B O 1
ATOM 1483 N N . GLY B 1 46 ? -0.579 -7.367 20.25 1 36.47 46 GLY B N 1
ATOM 1484 C CA . GLY B 1 46 ? -0.284 -8.625 20.922 1 36.47 46 GLY B CA 1
ATOM 1485 C C . GLY B 1 46 ? -0.366 -9.828 20 1 36.47 46 GLY B C 1
ATOM 1486 O O . GLY B 1 46 ? -0.111 -10.953 20.422 1 36.47 46 GLY B O 1
ATOM 1487 N N . SER B 1 47 ? -1.473 -10.047 19.203 1 43.47 47 SER B N 1
ATOM 1488 C CA . SER B 1 47 ? -1.609 -11.391 18.641 1 43.47 47 SER B CA 1
ATOM 1489 C C . SER B 1 47 ? -0.599 -11.633 17.531 1 43.47 47 SER B C 1
ATOM 1491 O O . SER B 1 47 ? -0.397 -10.766 16.672 1 43.47 47 SER B O 1
ATOM 1493 N N . ALA B 1 48 ? 0.399 -12.523 17.562 1 49.16 48 ALA B N 1
ATOM 1494 C CA . ALA B 1 48 ? 1.458 -13.156 16.781 1 49.16 48 ALA B CA 1
ATOM 1495 C C . ALA B 1 48 ? 1.081 -13.227 15.297 1 49.16 48 ALA B C 1
ATOM 1497 O O . ALA B 1 48 ? 0.965 -14.312 14.734 1 49.16 48 ALA B O 1
ATOM 1498 N N . THR B 1 49 ? 0.269 -12.258 14.742 1 76.38 49 THR B N 1
ATOM 1499 C CA . THR B 1 49 ? -0.014 -12.5 13.336 1 76.38 49 THR B CA 1
ATOM 1500 C C . THR B 1 49 ? 1.238 -12.297 12.492 1 76.38 49 THR B C 1
ATOM 1502 O O . THR B 1 49 ? 1.982 -11.336 12.695 1 76.38 49 THR B O 1
ATOM 1505 N N . GLY B 1 50 ? 1.727 -13.344 11.93 1 86.5 50 GLY B N 1
ATOM 1506 C CA . GLY B 1 50 ? 2.896 -13.359 11.07 1 86.5 50 GLY B CA 1
ATOM 1507 C C . GLY B 1 50 ? 2.65 -12.734 9.711 1 86.5 50 GLY B C 1
ATOM 1508 O O . GLY B 1 50 ? 1.504 -12.461 9.344 1 86.5 50 GLY B O 1
ATOM 1509 N N . PRO B 1 51 ? 3.703 -12.32 9.062 1 93 51 PRO B N 1
ATOM 1510 C CA . PRO B 1 51 ? 3.568 -11.773 7.711 1 93 51 PRO B CA 1
ATOM 1511 C C . PRO B 1 51 ? 2.869 -12.734 6.754 1 93 51 PRO B C 1
ATOM 1513 O O . PRO B 1 51 ? 2.818 -13.945 7.012 1 93 51 PRO B O 1
ATOM 1516 N N . GLN B 1 52 ? 2.229 -12.086 5.777 1 92.75 52 GLN B N 1
ATOM 1517 C CA . GLN B 1 52 ? 1.592 -12.867 4.723 1 92.75 52 GLN B CA 1
ATOM 1518 C C . GLN B 1 52 ? 2.148 -12.492 3.352 1 92.75 52 GLN B C 1
ATOM 1520 O O . GLN B 1 52 ? 2.344 -11.312 3.057 1 92.75 52 GLN B O 1
ATOM 1525 N N . ARG B 1 53 ? 2.361 -13.508 2.684 1 91.19 53 ARG B N 1
ATOM 1526 C CA . ARG B 1 53 ? 2.816 -13.344 1.306 1 91.19 53 ARG B CA 1
ATOM 1527 C C . ARG B 1 53 ? 1.689 -12.844 0.412 1 91.19 53 ARG B C 1
ATOM 1529 O O . ARG B 1 53 ? 0.543 -13.273 0.543 1 91.19 53 ARG B O 1
ATOM 1536 N N . SER B 1 54 ? 2.004 -11.82 -0.508 1 89.69 54 SER B N 1
ATOM 1537 C CA . SER B 1 54 ? 1.052 -11.555 -1.583 1 89.69 54 SER B CA 1
ATOM 1538 C C . SER B 1 54 ? 0.977 -12.734 -2.549 1 89.69 54 SER B C 1
ATOM 1540 O O . SER B 1 54 ? 1.98 -13.406 -2.799 1 89.69 54 SER B O 1
ATOM 1542 N N . ILE B 1 55 ? -0.133 -12.992 -2.969 1 80.94 55 ILE B N 1
ATOM 1543 C CA . ILE B 1 55 ? -0.341 -14.023 -3.982 1 80.94 55 ILE B CA 1
ATOM 1544 C C . ILE B 1 55 ? -0.071 -13.445 -5.367 1 80.94 55 ILE B C 1
ATOM 1546 O O . ILE B 1 55 ? -0.132 -12.227 -5.562 1 80.94 55 ILE B O 1
ATOM 1550 N N . GLU B 1 56 ? 0.699 -14.25 -6.262 1 87.69 56 GLU B N 1
ATOM 1551 C CA . GLU B 1 56 ? 0.861 -13.789 -7.637 1 87.69 56 GLU B CA 1
ATOM 1552 C C . GLU B 1 56 ? -0.395 -13.078 -8.133 1 87.69 56 GLU B C 1
ATOM 1554 O O . GLU B 1 56 ? -1.095 -13.586 -9.016 1 87.69 56 GLU B O 1
ATOM 1559 N N . GLY B 1 57 ? -0.809 -11.891 -7.461 1 94.94 57 GLY B N 1
ATOM 1560 C CA . GLY B 1 57 ? -2.07 -11.234 -7.758 1 94.94 57 GLY B CA 1
ATOM 1561 C C . GLY B 1 57 ? -1.9 -9.797 -8.219 1 94.94 57 GLY B C 1
ATOM 1562 O O . GLY B 1 57 ? -0.854 -9.438 -8.758 1 94.94 57 GLY B O 1
ATOM 1563 N N . TRP B 1 58 ? -3.023 -9.117 -8.172 1 97.44 58 TRP B N 1
ATOM 1564 C CA . TRP B 1 58 ? -3.141 -7.723 -8.578 1 97.44 58 TRP B CA 1
ATOM 1565 C C . TRP B 1 58 ? -3.648 -6.859 -7.43 1 97.44 58 TRP B C 1
ATOM 1567 O O . TRP B 1 58 ? -4.68 -7.164 -6.824 1 97.44 58 TRP B O 1
ATOM 1577 N N . ILE B 1 59 ? -2.877 -5.828 -7.125 1 97.88 59 ILE B N 1
ATOM 1578 C CA . ILE B 1 59 ? -3.188 -5.02 -5.953 1 97.88 59 ILE B CA 1
ATOM 1579 C C . ILE B 1 59 ? -3.738 -3.664 -6.398 1 97.88 59 ILE B C 1
ATOM 1581 O O . ILE B 1 59 ? -3.154 -3 -7.258 1 97.88 59 ILE B O 1
ATOM 1585 N N . VAL B 1 60 ? -4.828 -3.266 -5.816 1 98.25 60 VAL B N 1
ATOM 1586 C CA . VAL B 1 60 ? -5.355 -1.917 -6.004 1 98.25 60 VAL B CA 1
ATOM 1587 C C . VAL B 1 60 ? -5.16 -1.104 -4.727 1 98.25 60 VAL B C 1
ATOM 1589 O O . VAL B 1 60 ? -5.238 -1.646 -3.621 1 98.25 60 VAL B O 1
ATOM 1592 N N . PHE B 1 61 ? -4.848 0.123 -4.875 1 95.69 61 PHE B N 1
ATOM 1593 C CA . PHE B 1 61 ? -4.656 1.08 -3.791 1 95.69 61 PHE B CA 1
ATOM 1594 C C . PHE B 1 61 ? -5.887 1.96 -3.619 1 95.69 61 PHE B C 1
ATOM 1596 O O . PHE B 1 61 ? -6.352 2.584 -4.574 1 95.69 61 PHE B O 1
ATOM 1603 N N . VAL B 1 62 ? -6.355 2.049 -2.42 1 96.81 62 VAL B N 1
ATOM 1604 C CA . VAL B 1 62 ? -7.57 2.791 -2.105 1 96.81 62 VAL B CA 1
ATOM 1605 C C . VAL B 1 62 ? -7.242 3.951 -1.17 1 96.81 62 VAL B C 1
ATOM 1607 O O . VAL B 1 62 ? -6.57 3.766 -0.152 1 96.81 62 VAL B O 1
ATOM 1610 N N . THR B 1 63 ? -7.719 5.156 -1.51 1 92.5 63 THR B N 1
ATOM 1611 C CA . THR B 1 63 ? -7.461 6.324 -0.671 1 92.5 63 THR B CA 1
ATOM 1612 C C . THR B 1 63 ? -8.766 7.02 -0.301 1 92.5 63 THR B C 1
ATOM 1614 O O . THR B 1 63 ? -9.82 6.703 -0.854 1 92.5 63 THR B O 1
ATOM 1617 N N . ASN B 1 64 ? -8.656 7.879 0.67 1 90.81 64 ASN B N 1
ATOM 1618 C CA . ASN B 1 64 ? -9.773 8.68 1.153 1 90.81 64 ASN B CA 1
ATOM 1619 C C . ASN B 1 64 ? -10.836 7.812 1.819 1 90.81 64 ASN B C 1
ATOM 1621 O O . ASN B 1 64 ? -12.031 8.031 1.625 1 90.81 64 ASN B O 1
ATOM 1625 N N . ILE B 1 65 ? -10.344 6.906 2.533 1 93.12 65 ILE B N 1
ATOM 1626 C CA . ILE B 1 65 ? -11.242 6.031 3.275 1 93.12 65 ILE B CA 1
ATOM 1627 C C . ILE B 1 65 ? -11.656 6.703 4.582 1 93.12 65 ILE B C 1
ATOM 1629 O O . ILE B 1 65 ? -10.82 7.289 5.277 1 93.12 65 ILE B O 1
ATOM 1633 N N . HIS B 1 66 ? -12.906 6.633 4.836 1 92.94 66 HIS B N 1
ATOM 1634 C CA . HIS B 1 66 ? -13.469 7.203 6.055 1 92.94 66 HIS B CA 1
ATOM 1635 C C . HIS B 1 66 ? -12.766 6.652 7.293 1 92.94 66 HIS B C 1
ATOM 1637 O O . HIS B 1 66 ? -12.484 5.457 7.371 1 92.94 66 HIS B O 1
ATOM 1643 N N . GLU B 1 67 ? -12.648 7.398 8.344 1 90.19 67 GLU B N 1
ATOM 1644 C CA . GLU B 1 67 ? -11.852 7.082 9.523 1 90.19 67 GLU B CA 1
ATOM 1645 C C . GLU B 1 67 ? -12.477 5.945 10.328 1 90.19 67 GLU B C 1
ATOM 1647 O O . GLU B 1 67 ? -11.797 5.289 11.125 1 90.19 67 GLU B O 1
ATOM 1652 N N . GLU B 1 68 ? -13.781 5.641 10.109 1 92.31 68 GLU B N 1
ATOM 1653 C CA . GLU B 1 68 ? -14.453 4.594 10.883 1 92.31 68 GLU B CA 1
ATOM 1654 C C . GLU B 1 68 ? -14.508 3.285 10.094 1 92.31 68 GLU B C 1
ATOM 1656 O O . GLU B 1 68 ? -14.984 2.271 10.609 1 92.31 68 GLU B O 1
ATOM 1661 N N . ALA B 1 69 ? -14.008 3.238 8.922 1 94.62 69 ALA B N 1
ATOM 1662 C CA . ALA B 1 69 ? -14.062 2.035 8.102 1 94.62 69 ALA B CA 1
ATOM 1663 C C . ALA B 1 69 ? -13.289 0.891 8.75 1 94.62 69 ALA B C 1
ATOM 1665 O O . ALA B 1 69 ? -12.234 1.11 9.352 1 94.62 69 ALA B O 1
ATOM 1666 N N . THR B 1 70 ? -13.844 -0.322 8.625 1 95.38 70 THR B N 1
ATOM 1667 C CA . THR B 1 70 ? -13.156 -1.535 9.055 1 95.38 70 THR B CA 1
ATOM 1668 C C . THR B 1 70 ? -12.648 -2.318 7.848 1 95.38 70 THR B C 1
ATOM 1670 O O . THR B 1 70 ? -13.039 -2.043 6.711 1 95.38 70 THR B O 1
ATOM 1673 N N . GLU B 1 71 ? -11.797 -3.266 8.133 1 95.31 71 GLU B N 1
ATOM 1674 C CA . GLU B 1 71 ? -11.367 -4.152 7.059 1 95.31 71 GLU B CA 1
ATOM 1675 C C . GLU B 1 71 ? -12.547 -4.914 6.461 1 95.31 71 GLU B C 1
ATOM 1677 O O . GLU B 1 71 ? -12.57 -5.188 5.258 1 95.31 71 GLU B O 1
ATOM 1682 N N . GLU B 1 72 ? -13.477 -5.238 7.273 1 96.75 72 GLU B N 1
ATOM 1683 C CA . GLU B 1 72 ? -14.672 -5.926 6.789 1 96.75 72 GLU B CA 1
ATOM 1684 C C . GLU B 1 72 ? -15.453 -5.051 5.812 1 96.75 72 GLU B C 1
ATOM 1686 O O . GLU B 1 72 ? -15.961 -5.543 4.805 1 96.75 72 GLU B O 1
ATOM 1691 N N . ASP B 1 73 ? -15.586 -3.805 6.094 1 97.75 73 ASP B N 1
ATOM 1692 C CA . ASP B 1 73 ? -16.25 -2.891 5.172 1 97.75 73 ASP B CA 1
ATOM 1693 C C . ASP B 1 73 ? -15.578 -2.904 3.801 1 97.75 73 ASP B C 1
ATOM 1695 O O . ASP B 1 73 ? -16.25 -2.936 2.771 1 97.75 73 ASP B O 1
ATOM 1699 N N . VAL B 1 74 ? -14.266 -2.895 3.82 1 98.12 74 VAL B N 1
ATOM 1700 C CA . VAL B 1 74 ? -13.492 -2.889 2.582 1 98.12 74 VAL B CA 1
ATOM 1701 C C . VAL B 1 74 ? -13.672 -4.219 1.856 1 98.12 74 VAL B C 1
ATOM 1703 O O . VAL B 1 74 ? -13.93 -4.25 0.652 1 98.12 74 VAL B O 1
ATOM 1706 N N . GLN B 1 75 ? -13.562 -5.281 2.627 1 98.31 75 GLN B N 1
ATOM 1707 C CA . GLN B 1 75 ? -13.734 -6.609 2.051 1 98.31 75 GLN B CA 1
ATOM 1708 C C . GLN B 1 75 ? -15.102 -6.754 1.398 1 98.31 75 GLN B C 1
ATOM 1710 O O . GLN B 1 75 ? -15.219 -7.289 0.293 1 98.31 75 GLN B O 1
ATOM 1715 N N . ASP B 1 76 ? -16.062 -6.332 2.047 1 98.25 76 ASP B N 1
ATOM 1716 C CA . ASP B 1 76 ? -17.422 -6.438 1.533 1 98.25 76 ASP B CA 1
ATOM 1717 C C . ASP B 1 76 ? -17.594 -5.621 0.253 1 98.25 76 ASP B C 1
ATOM 1719 O O . ASP B 1 76 ? -18.156 -6.109 -0.729 1 98.25 76 ASP B O 1
ATOM 1723 N N . LYS B 1 77 ? -17.156 -4.441 0.24 1 98.69 77 LYS B N 1
ATOM 1724 C CA . LYS B 1 77 ? -17.312 -3.555 -0.908 1 98.69 77 LYS B CA 1
ATOM 1725 C C . LYS B 1 77 ? -16.531 -4.074 -2.115 1 98.69 77 LYS B C 1
ATOM 1727 O O . LYS B 1 77 ? -17.062 -4.129 -3.225 1 98.69 77 LYS B O 1
ATOM 1732 N N . PHE B 1 78 ? -15.359 -4.504 -1.936 1 98.88 78 PHE B N 1
ATOM 1733 C CA . PHE B 1 78 ? -14.492 -4.914 -3.031 1 98.88 78 PHE B CA 1
ATOM 1734 C C . PHE B 1 78 ? -14.75 -6.367 -3.412 1 98.88 78 PHE B C 1
ATOM 1736 O O . PHE B 1 78 ? -14.477 -6.777 -4.543 1 98.88 78 PHE B O 1
ATOM 1743 N N . GLY B 1 79 ? -15.25 -7.145 -2.467 1 98.69 79 GLY B N 1
ATOM 1744 C CA . GLY B 1 79 ? -15.562 -8.539 -2.738 1 98.69 79 GLY B CA 1
ATOM 1745 C C . GLY B 1 79 ? -16.609 -8.711 -3.824 1 98.69 79 GLY B C 1
ATOM 1746 O O . GLY B 1 79 ? -16.734 -9.797 -4.41 1 98.69 79 GLY B O 1
ATOM 1747 N N . ASP B 1 80 ? -17.375 -7.711 -4.051 1 98.44 80 ASP B N 1
ATOM 1748 C CA . ASP B 1 80 ? -18.391 -7.75 -5.105 1 98.44 80 ASP B CA 1
ATOM 1749 C C . ASP B 1 80 ? -17.734 -7.941 -6.477 1 98.44 80 ASP B C 1
ATOM 1751 O O . ASP B 1 80 ? -18.406 -8.32 -7.438 1 98.44 80 ASP B O 1
ATOM 1755 N N . TYR B 1 81 ? -16.484 -7.762 -6.613 1 98.62 81 TYR B N 1
ATOM 1756 C CA . TYR B 1 81 ? -15.844 -7.762 -7.922 1 98.62 81 TYR B CA 1
ATOM 1757 C C . TYR B 1 81 ? -14.961 -8.992 -8.094 1 98.62 81 TYR B C 1
ATOM 1759 O O . TYR B 1 81 ? -14.383 -9.203 -9.164 1 98.62 81 TYR B O 1
ATOM 1767 N N . GLY B 1 82 ? -14.82 -9.766 -7.055 1 98.06 82 GLY B N 1
ATOM 1768 C CA . GLY B 1 82 ? -14.016 -10.969 -7.195 1 98.06 82 GLY B CA 1
ATOM 1769 C C . GLY B 1 82 ? -13.43 -11.453 -5.883 1 98.06 82 GLY B C 1
ATOM 1770 O O . GLY B 1 82 ? -13.805 -10.969 -4.812 1 98.06 82 GLY B O 1
ATOM 1771 N N . GLU B 1 83 ? -12.594 -12.438 -5.984 1 97.5 83 GLU B N 1
ATOM 1772 C CA . GLU B 1 83 ? -11.961 -13.039 -4.816 1 97.5 83 GLU B CA 1
ATOM 1773 C C . GLU B 1 83 ? -10.844 -12.148 -4.277 1 97.5 83 GLU B C 1
ATOM 1775 O O . GLU B 1 83 ? -9.875 -11.859 -4.984 1 97.5 83 GLU B O 1
ATOM 1780 N N . ILE B 1 84 ? -10.984 -11.805 -3.002 1 97.62 84 ILE B N 1
ATOM 1781 C CA . ILE B 1 84 ? -9.969 -11.016 -2.324 1 97.62 84 ILE B CA 1
ATOM 1782 C C . ILE B 1 84 ? -8.992 -11.938 -1.594 1 97.62 84 ILE B C 1
ATOM 1784 O O . ILE B 1 84 ? -9.398 -12.719 -0.731 1 97.62 84 ILE B O 1
ATOM 1788 N N . LYS B 1 85 ? -7.75 -11.797 -1.894 1 96.5 85 LYS B N 1
ATOM 1789 C CA . LYS B 1 85 ? -6.73 -12.656 -1.295 1 96.5 85 LYS B CA 1
ATOM 1790 C C . LYS B 1 85 ? -6.156 -12.031 -0.03 1 96.5 85 LYS B C 1
ATOM 1792 O O . LYS B 1 85 ? -5.859 -12.727 0.939 1 96.5 85 LYS B O 1
ATOM 1797 N N . ASN B 1 86 ? -5.938 -10.742 -0.044 1 96.31 86 ASN B N 1
ATOM 1798 C CA . ASN B 1 86 ? -5.414 -10 1.094 1 96.31 86 ASN B CA 1
ATOM 1799 C C . ASN B 1 86 ? -6.016 -8.594 1.169 1 96.31 86 ASN B C 1
ATOM 1801 O O . ASN B 1 86 ? -6.324 -7.992 0.14 1 96.31 86 ASN B O 1
ATOM 1805 N N . VAL B 1 87 ? -6.164 -8.086 2.377 1 96.75 87 VAL B N 1
ATOM 1806 C CA . VAL B 1 87 ? -6.559 -6.699 2.625 1 96.75 87 VAL B CA 1
ATOM 1807 C C . VAL B 1 87 ? -5.656 -6.09 3.697 1 96.75 87 VAL B C 1
ATOM 1809 O O . VAL B 1 87 ? -5.348 -6.738 4.699 1 96.75 87 VAL B O 1
ATOM 1812 N N . HIS B 1 88 ? -5.211 -4.891 3.436 1 95.5 88 HIS B N 1
ATOM 1813 C CA . HIS B 1 88 ? -4.527 -4.062 4.426 1 95.5 88 HIS B CA 1
ATOM 1814 C C . HIS B 1 88 ? -5.188 -2.691 4.543 1 95.5 88 HIS B C 1
ATOM 1816 O O . HIS B 1 88 ? -5.262 -1.945 3.564 1 95.5 88 HIS B O 1
ATOM 1822 N N . LEU B 1 89 ? -5.66 -2.34 5.77 1 94.5 89 LEU B N 1
ATOM 1823 C CA . LEU B 1 89 ? -6.277 -1.046 6.031 1 94.5 89 LEU B CA 1
ATOM 1824 C C . LEU B 1 89 ? -5.438 -0.225 7 1 94.5 89 LEU B C 1
ATOM 1826 O O . LEU B 1 89 ? -5.062 -0.713 8.07 1 94.5 89 LEU B O 1
ATOM 1830 N N . ASN B 1 90 ? -5.098 1.032 6.516 1 89 90 ASN B N 1
ATOM 1831 C CA . ASN B 1 90 ? -4.367 1.997 7.328 1 89 90 ASN B CA 1
ATOM 1832 C C . ASN B 1 90 ? -5.156 3.291 7.508 1 89 90 ASN B C 1
ATOM 1834 O O . ASN B 1 90 ? -5.43 3.998 6.539 1 89 90 ASN B O 1
ATOM 1838 N N . LEU B 1 91 ? -5.516 3.635 8.781 1 85.44 91 LEU B N 1
ATOM 1839 C CA . LEU B 1 91 ? -6.301 4.832 9.07 1 85.44 91 LEU B CA 1
ATOM 1840 C C . LEU B 1 91 ? -5.488 5.832 9.883 1 85.44 91 LEU B C 1
ATOM 1842 O O . LEU B 1 91 ? -4.828 5.461 10.852 1 85.44 91 LEU B O 1
ATOM 1846 N N . ASP B 1 92 ? -5.336 7.105 9.289 1 75.81 92 ASP B N 1
ATOM 1847 C CA . ASP B 1 92 ? -4.637 8.195 9.969 1 75.81 92 ASP B CA 1
ATOM 1848 C C . ASP B 1 92 ? -5.594 8.992 10.852 1 75.81 92 ASP B C 1
ATOM 1850 O O . ASP B 1 92 ? -6.25 9.922 10.375 1 75.81 92 ASP B O 1
ATOM 1854 N N . ARG B 1 93 ? -5.668 8.766 12.094 1 67.12 93 ARG B N 1
ATOM 1855 C CA . ARG B 1 93 ? -6.602 9.453 12.984 1 67.12 93 ARG B CA 1
ATOM 1856 C C . ARG B 1 93 ? -5.941 10.648 13.656 1 67.12 93 ARG B C 1
ATOM 1858 O O . ARG B 1 93 ? -6.609 11.445 14.312 1 67.12 93 ARG B O 1
ATOM 1865 N N . ARG B 1 94 ? -4.742 10.891 13.414 1 63.06 94 ARG B N 1
ATOM 1866 C CA . ARG B 1 94 ? -3.996 11.883 14.188 1 63.06 94 ARG B CA 1
ATOM 1867 C C . ARG B 1 94 ? -4.148 13.273 13.578 1 63.06 94 ARG B C 1
ATOM 1869 O O . ARG B 1 94 ? -4.125 14.273 14.297 1 63.06 94 ARG B O 1
ATOM 1876 N N . THR B 1 95 ? -4.207 13.383 12.25 1 62.28 95 THR B N 1
ATOM 1877 C CA . THR B 1 95 ? -4.086 14.695 11.625 1 62.28 95 THR B CA 1
ATOM 1878 C C . THR B 1 95 ? -5.453 15.367 11.508 1 62.28 95 THR B C 1
ATOM 1880 O O . THR B 1 95 ? -5.539 16.578 11.297 1 62.28 95 THR B O 1
ATOM 1883 N N . GLY B 1 96 ? -6.539 14.797 12.008 1 54.78 96 GLY B N 1
ATOM 1884 C CA . GLY B 1 96 ? -7.863 15.359 11.797 1 54.78 96 GLY B CA 1
ATOM 1885 C C . GLY B 1 96 ? -8.289 15.359 10.344 1 54.78 96 GLY B C 1
ATOM 1886 O O . GLY B 1 96 ? -9.43 15.688 10.023 1 54.78 96 GLY B O 1
ATOM 1887 N N . PHE B 1 97 ? -7.434 15.367 9.453 1 55.81 97 PHE B N 1
ATOM 1888 C CA . PHE B 1 97 ? -7.73 15.172 8.039 1 55.81 97 PHE B CA 1
ATOM 1889 C C . PHE B 1 97 ? -7.57 13.711 7.645 1 55.81 97 PHE B C 1
ATOM 1891 O O . PHE B 1 97 ? -6.48 13.281 7.258 1 55.81 97 PHE B O 1
ATOM 1898 N N . LEU B 1 98 ? -8.438 12.977 8.188 1 56.41 98 LEU B N 1
ATOM 1899 C CA . LEU B 1 98 ? -8.391 11.516 8.125 1 56.41 98 LEU B CA 1
ATOM 1900 C C . LEU B 1 98 ? -8.367 11.039 6.684 1 56.41 98 LEU B C 1
ATOM 1902 O O . LEU B 1 98 ? -9.305 11.297 5.922 1 56.41 98 LEU B O 1
ATOM 1906 N N . LYS B 1 99 ? -7.164 10.766 6.324 1 74.88 99 LYS B N 1
ATOM 1907 C CA . LYS B 1 99 ? -7.078 10.039 5.059 1 74.88 99 LYS B CA 1
ATOM 1908 C C . LYS B 1 99 ? -6.699 8.586 5.281 1 74.88 99 LYS B C 1
ATOM 1910 O O . LYS B 1 99 ? -5.695 8.289 5.938 1 74.88 99 LYS B O 1
ATOM 1915 N N . GLY B 1 100 ? -7.738 7.625 5.25 1 87.06 100 GLY B N 1
ATOM 1916 C CA . GLY B 1 100 ? -7.488 6.195 5.293 1 87.06 100 GLY B CA 1
ATOM 1917 C C . GLY B 1 100 ? -7.094 5.617 3.947 1 87.06 100 GLY B C 1
ATOM 1918 O O . GLY B 1 100 ? -7.48 6.145 2.902 1 87.06 100 GLY B O 1
ATOM 1919 N N . TYR B 1 101 ? -6.203 4.613 3.977 1 92.56 101 TYR B N 1
ATOM 1920 C CA . TYR B 1 101 ? -5.781 3.887 2.785 1 92.56 101 TYR B CA 1
ATOM 1921 C C . TYR B 1 101 ? -5.945 2.385 2.975 1 92.56 101 TYR B C 1
ATOM 1923 O O . TYR B 1 101 ? -5.824 1.877 4.094 1 92.56 101 TYR B O 1
ATOM 1931 N N . ALA B 1 102 ? -6.211 1.765 1.864 1 96.06 102 ALA B N 1
ATOM 1932 C CA . ALA B 1 102 ? -6.207 0.305 1.912 1 96.06 102 ALA B CA 1
ATOM 1933 C C . ALA B 1 102 ? -5.531 -0.281 0.675 1 96.06 102 ALA B C 1
ATOM 1935 O O . ALA B 1 102 ? -5.516 0.346 -0.387 1 96.06 102 ALA B O 1
ATOM 1936 N N . LEU B 1 103 ? -5.004 -1.388 0.884 1 96.88 103 LEU B N 1
ATOM 1937 C CA . LEU B 1 103 ? -4.539 -2.266 -0.183 1 96.88 103 LEU B CA 1
ATOM 1938 C C . LEU B 1 103 ? -5.418 -3.506 -0.294 1 96.88 103 LEU B C 1
ATOM 1940 O O . LEU B 1 103 ? -5.703 -4.16 0.711 1 96.88 103 LEU B O 1
ATOM 1944 N N . VAL B 1 104 ? -5.863 -3.73 -1.48 1 98.12 104 VAL B N 1
ATOM 1945 C CA . VAL B 1 104 ? -6.688 -4.906 -1.742 1 98.12 104 VAL B CA 1
ATOM 1946 C C . VAL B 1 104 ? -6.047 -5.754 -2.84 1 98.12 104 VAL B C 1
ATOM 1948 O O . VAL B 1 104 ? -5.777 -5.258 -3.938 1 98.12 104 VAL B O 1
ATOM 1951 N N . GLU B 1 105 ? -5.828 -7.02 -2.52 1 98.19 105 GLU B N 1
ATOM 1952 C CA . GLU B 1 105 ? -5.242 -7.949 -3.48 1 98.19 105 GLU B CA 1
ATOM 1953 C C . GLU B 1 105 ? -6.301 -8.867 -4.082 1 98.19 105 GLU B C 1
ATOM 1955 O O . GLU B 1 105 ? -6.961 -9.617 -3.363 1 98.19 105 GLU B O 1
ATOM 1960 N N . PHE B 1 106 ? -6.406 -8.773 -5.406 1 98.25 106 PHE B N 1
ATOM 1961 C CA . PHE B 1 106 ? -7.273 -9.672 -6.156 1 98.25 106 PHE B CA 1
ATOM 1962 C C . PHE B 1 106 ? -6.469 -10.797 -6.797 1 98.25 106 PHE B C 1
ATOM 1964 O O . PHE B 1 106 ? -5.273 -10.641 -7.051 1 98.25 106 PHE B O 1
ATOM 1971 N N . GLU B 1 107 ? -7.148 -11.828 -7.121 1 95.94 107 GLU B N 1
ATOM 1972 C CA . GLU B 1 107 ? -6.52 -12.969 -7.773 1 95.94 107 GLU B CA 1
ATOM 1973 C C . GLU B 1 107 ? -6.227 -12.68 -9.242 1 95.94 107 GLU B C 1
ATOM 1975 O O . GLU B 1 107 ? -5.16 -13.039 -9.75 1 95.94 107 GLU B O 1
ATOM 1980 N N . THR B 1 108 ? -7.168 -12 -9.945 1 96.75 108 THR B N 1
ATOM 1981 C CA . THR B 1 108 ? -6.969 -11.797 -11.375 1 96.75 108 THR B CA 1
ATOM 1982 C C . THR B 1 108 ? -6.934 -10.312 -11.719 1 96.75 108 THR B C 1
ATOM 1984 O O . THR B 1 108 ? -7.488 -9.492 -10.984 1 96.75 108 THR B O 1
ATOM 1987 N N . GLN B 1 109 ? -6.379 -10.039 -12.875 1 97.12 109 GLN B N 1
ATOM 1988 C CA . GLN B 1 109 ? -6.34 -8.672 -13.367 1 97.12 109 GLN B CA 1
ATOM 1989 C C . GLN B 1 109 ? -7.742 -8.148 -13.664 1 97.12 109 GLN B C 1
ATOM 1991 O O . GLN B 1 109 ? -8.055 -6.988 -13.383 1 97.12 109 GLN B O 1
ATOM 1996 N N . LYS B 1 110 ? -8.516 -9 -14.289 1 98.31 110 LYS B N 1
ATOM 1997 C CA . LYS B 1 110 ? -9.867 -8.625 -14.688 1 98.31 110 LYS B CA 1
ATOM 1998 C C . LYS B 1 110 ? -10.688 -8.172 -13.484 1 98.31 110 LYS B C 1
ATOM 2000 O O . LYS B 1 110 ? -11.391 -7.16 -13.555 1 98.31 110 LYS B O 1
ATOM 2005 N N . GLU B 1 111 ? -10.648 -8.922 -12.398 1 98.69 111 GLU B N 1
ATOM 2006 C CA . GLU B 1 111 ? -11.367 -8.562 -11.18 1 98.69 111 GLU B CA 1
ATOM 2007 C C . GLU B 1 111 ? -10.906 -7.215 -10.641 1 98.69 111 GLU B C 1
ATOM 2009 O O . GLU B 1 111 ? -11.734 -6.375 -10.273 1 98.69 111 GLU B O 1
ATOM 2014 N N . ALA B 1 112 ? -9.625 -7.062 -10.562 1 98.62 112 ALA B N 1
ATOM 2015 C CA . ALA B 1 112 ? -9.055 -5.812 -10.055 1 98.62 112 ALA B CA 1
ATOM 2016 C C . ALA B 1 112 ? -9.469 -4.633 -10.93 1 98.62 112 ALA B C 1
ATOM 2018 O O . ALA B 1 112 ? -9.852 -3.578 -10.422 1 98.62 112 ALA B O 1
ATOM 2019 N N . ALA B 1 113 ? -9.359 -4.844 -12.25 1 98.5 113 ALA B N 1
ATOM 2020 C CA . ALA B 1 113 ? -9.75 -3.799 -13.195 1 98.5 113 ALA B CA 1
ATOM 2021 C C . ALA B 1 113 ? -11.219 -3.438 -13.047 1 98.5 113 ALA B C 1
ATOM 2023 O O . ALA B 1 113 ? -11.586 -2.258 -13.07 1 98.5 113 ALA B O 1
ATOM 2024 N N . ALA B 1 114 ? -12.023 -4.395 -12.883 1 98.81 114 ALA B N 1
ATOM 2025 C CA . ALA B 1 114 ? -13.453 -4.152 -12.695 1 98.81 114 ALA B CA 1
ATOM 2026 C C . ALA B 1 114 ? -13.711 -3.355 -11.422 1 98.81 114 ALA B C 1
ATOM 2028 O O . ALA B 1 114 ? -14.578 -2.475 -11.391 1 98.81 114 ALA B O 1
ATOM 2029 N N . ALA B 1 115 ? -13 -3.721 -10.359 1 98.88 115 ALA B N 1
ATOM 2030 C CA . ALA B 1 115 ? -13.148 -2.998 -9.102 1 98.88 115 ALA B CA 1
ATOM 2031 C C . ALA B 1 115 ? -12.758 -1.531 -9.258 1 98.88 115 ALA B C 1
ATOM 2033 O O . ALA B 1 115 ? -13.438 -0.644 -8.734 1 98.88 115 ALA B O 1
ATOM 2034 N N . ILE B 1 116 ? -11.641 -1.297 -9.945 1 98.69 116 ILE B N 1
ATOM 2035 C CA . ILE B 1 116 ? -11.188 0.073 -10.172 1 98.69 116 ILE B CA 1
ATOM 2036 C C . ILE B 1 116 ? -12.258 0.843 -10.945 1 98.69 116 ILE B C 1
ATOM 2038 O O . ILE B 1 116 ? -12.656 1.94 -10.547 1 98.69 116 ILE B O 1
ATOM 2042 N N . GLU B 1 117 ? -12.695 0.263 -12.023 1 98.62 117 GLU B N 1
ATOM 2043 C CA . GLU B 1 117 ? -13.711 0.908 -12.859 1 98.62 117 GLU B CA 1
ATOM 2044 C C . GLU B 1 117 ? -15 1.137 -12.078 1 98.62 117 GLU B C 1
ATOM 2046 O O . GLU B 1 117 ? -15.625 2.191 -12.203 1 98.62 117 GLU B O 1
ATOM 2051 N N . GLY B 1 118 ? -15.398 0.304 -11.305 1 98.69 118 GLY B N 1
ATOM 2052 C CA . GLY B 1 118 ? -16.688 0.351 -10.625 1 98.69 118 GLY B CA 1
ATOM 2053 C C . GLY B 1 118 ? -16.656 1.192 -9.359 1 98.69 118 GLY B C 1
ATOM 2054 O O . GLY B 1 118 ? -17.688 1.726 -8.945 1 98.69 118 GLY B O 1
ATOM 2055 N N . LEU B 1 119 ? -15.484 1.305 -8.727 1 98.75 119 LEU B N 1
ATOM 2056 C CA . LEU B 1 119 ? 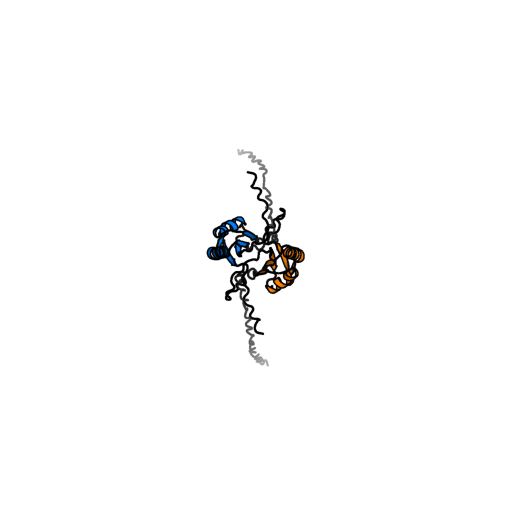-15.5 1.854 -7.375 1 98.75 119 LEU B CA 1
ATOM 2057 C C . LEU B 1 119 ? -14.75 3.182 -7.32 1 98.75 119 LEU B C 1
ATOM 2059 O O . LEU B 1 119 ? -14.875 3.928 -6.344 1 98.75 119 LEU B O 1
ATOM 2063 N N . ASN B 1 120 ? -13.906 3.416 -8.32 1 98.5 120 ASN B N 1
ATOM 2064 C CA . ASN B 1 120 ? -13.234 4.711 -8.289 1 98.5 120 ASN B CA 1
ATOM 2065 C C . ASN B 1 120 ? -14.234 5.863 -8.312 1 98.5 120 ASN B C 1
ATOM 2067 O O . ASN B 1 120 ? -15.047 5.965 -9.234 1 98.5 120 ASN B O 1
ATOM 2071 N N . GLY B 1 121 ? -14.258 6.703 -7.285 1 97.88 121 GLY B N 1
ATOM 2072 C CA . GLY B 1 121 ? -15.18 7.82 -7.18 1 97.88 121 GLY B CA 1
ATOM 2073 C C . GLY B 1 121 ? -16.469 7.461 -6.469 1 97.88 121 GLY B C 1
ATOM 2074 O O . GLY B 1 121 ? -17.297 8.336 -6.203 1 97.88 121 GLY B O 1
ATOM 2075 N N . GLU B 1 122 ? -16.594 6.211 -6.07 1 98.5 122 GLU B N 1
ATOM 2076 C CA . GLU B 1 122 ? -17.797 5.785 -5.352 1 98.5 122 GLU B CA 1
ATOM 2077 C C . GLU B 1 122 ? -17.641 6.012 -3.85 1 98.5 122 GLU B C 1
ATOM 2079 O O . GLU B 1 122 ? -16.562 6.32 -3.365 1 98.5 122 GLU B O 1
ATOM 2084 N N . GLU B 1 123 ? -18.75 5.797 -3.17 1 98.19 123 GLU B N 1
ATOM 2085 C CA . GLU B 1 123 ? -18.734 6.074 -1.736 1 98.19 123 GLU B CA 1
ATOM 2086 C C . GLU B 1 123 ? -18.531 4.797 -0.928 1 98.19 123 GLU B C 1
ATOM 2088 O O . GLU B 1 123 ? -19.062 3.744 -1.272 1 98.19 123 GLU B O 1
ATOM 2093 N N . LEU B 1 124 ? -17.828 4.914 0.121 1 97.25 124 LEU B N 1
ATOM 2094 C CA . LEU B 1 124 ? -17.703 3.957 1.215 1 97.25 124 LEU B CA 1
ATOM 2095 C C . LEU B 1 124 ? -17.969 4.629 2.557 1 97.25 124 LEU B C 1
ATOM 2097 O O . LEU B 1 124 ? -17.25 5.539 2.959 1 97.25 124 LEU B O 1
ATOM 2101 N N . LEU B 1 125 ? -19.031 4.246 3.23 1 96 125 LEU B N 1
ATOM 2102 C CA . LEU B 1 125 ? -19.516 4.867 4.461 1 96 125 LEU B CA 1
ATOM 2103 C C . LEU B 1 125 ? -19.766 6.355 4.254 1 96 125 LEU B C 1
ATOM 2105 O O . LEU B 1 125 ? -19.422 7.172 5.109 1 96 125 LEU B O 1
ATOM 2109 N N . GLY B 1 126 ? -20.266 6.656 3.061 1 96.31 126 GLY B N 1
ATOM 2110 C CA . GLY B 1 126 ? -20.688 8.008 2.756 1 96.31 126 GLY B CA 1
ATOM 2111 C C . GLY B 1 126 ? -19.562 8.906 2.293 1 96.31 126 GLY B C 1
ATOM 2112 O O . GLY B 1 126 ? -19.766 10.094 2.037 1 96.31 126 GLY B O 1
ATOM 2113 N N . GLN B 1 127 ? -18.312 8.43 2.186 1 95.31 127 GLN B N 1
ATOM 2114 C CA . GLN B 1 127 ? -17.172 9.203 1.726 1 95.31 127 GLN B CA 1
ATOM 2115 C C . GLN B 1 127 ? -16.641 8.656 0.403 1 95.31 127 GLN B C 1
ATOM 2117 O O . GLN B 1 127 ? -16.438 7.449 0.255 1 95.31 127 GLN B O 1
ATOM 2122 N N . LYS B 1 128 ? -16.375 9.594 -0.605 1 97.06 128 LYS B N 1
ATOM 2123 C CA . LYS B 1 128 ? -15.852 9.148 -1.896 1 97.06 128 LYS B CA 1
ATOM 2124 C C . LYS B 1 128 ? -14.43 8.609 -1.761 1 97.06 128 LYS B C 1
ATOM 2126 O O . LYS B 1 128 ? -13.578 9.25 -1.138 1 97.06 128 LYS B O 1
ATOM 2131 N N . ILE B 1 129 ? -14.211 7.434 -2.379 1 96.56 129 ILE B N 1
ATOM 2132 C CA . ILE B 1 129 ? -12.875 6.836 -2.357 1 96.56 129 ILE B CA 1
ATOM 2133 C C . ILE B 1 129 ? -12.25 6.922 -3.744 1 96.56 129 ILE B C 1
ATOM 2135 O O . ILE B 1 129 ? -12.953 7.07 -4.746 1 96.56 129 ILE B O 1
ATOM 2139 N N . ALA B 1 130 ? -10.961 6.938 -3.791 1 96.12 130 ALA B N 1
ATOM 2140 C CA . ALA B 1 130 ? -10.203 6.777 -5.027 1 96.12 130 ALA B CA 1
ATOM 2141 C C . ALA B 1 130 ? -9.539 5.402 -5.09 1 96.12 130 ALA B C 1
ATOM 2143 O O . ALA B 1 130 ? -8.992 4.922 -4.09 1 96.12 130 ALA B O 1
ATOM 2144 N N . VAL B 1 131 ? -9.656 4.699 -6.18 1 97.69 131 VAL B N 1
ATOM 2145 C CA . VAL B 1 131 ? -9.133 3.357 -6.383 1 97.69 131 VAL B CA 1
ATOM 2146 C C . VAL B 1 131 ? -8.234 3.334 -7.621 1 97.69 131 VAL B C 1
ATOM 2148 O O . VAL B 1 131 ? -8.672 3.691 -8.719 1 97.69 131 VAL B O 1
ATOM 2151 N N . THR B 1 132 ? -6.973 2.957 -7.426 1 97.12 132 THR B N 1
ATOM 2152 C CA . THR B 1 132 ? -6.02 2.912 -8.531 1 97.12 132 THR B CA 1
ATOM 2153 C C . THR B 1 132 ? -5.137 1.67 -8.43 1 97.12 132 THR B C 1
ATOM 2155 O O . THR B 1 132 ? -5.172 0.953 -7.43 1 97.12 132 THR B O 1
ATOM 2158 N N . TRP B 1 133 ? -4.488 1.4 -9.609 1 97 133 TRP B N 1
ATOM 2159 C CA . TRP B 1 133 ? -3.504 0.325 -9.57 1 97 133 TRP B CA 1
ATOM 2160 C C . TRP B 1 133 ? -2.367 0.659 -8.609 1 97 133 TRP B C 1
ATOM 2162 O O . TRP B 1 133 ? -1.87 1.788 -8.602 1 97 133 TRP B O 1
ATOM 2172 N N . CYS B 1 134 ? -1.982 -0.295 -7.852 1 95.88 134 CYS B N 1
ATOM 2173 C CA . CYS B 1 134 ? -0.881 -0.073 -6.922 1 95.88 134 CYS B CA 1
ATOM 2174 C C . CYS B 1 134 ? 0.461 -0.148 -7.641 1 95.88 134 CYS B C 1
ATOM 2176 O O . CYS B 1 134 ? 1.318 0.718 -7.457 1 95.88 134 CYS B O 1
ATOM 2178 N N . PHE B 1 135 ? 0.651 -1.225 -8.445 1 95.38 135 PHE B N 1
ATOM 2179 C CA . PHE B 1 135 ? 1.883 -1.409 -9.203 1 95.38 135 PHE B CA 1
ATOM 2180 C C . PHE B 1 135 ? 1.632 -1.229 -10.695 1 95.38 135 PHE B C 1
ATOM 2182 O O . PHE B 1 135 ? 0.748 -1.872 -11.266 1 95.38 135 PHE B O 1
ATOM 2189 N N . VAL B 1 136 ? 2.426 -0.329 -11.273 1 92.81 136 VAL B N 1
ATOM 2190 C CA . VAL B 1 136 ? 2.291 -0.024 -12.695 1 92.81 136 VAL B CA 1
ATOM 2191 C C . VAL B 1 136 ? 3.646 -0.161 -13.383 1 92.81 136 VAL B C 1
ATOM 2193 O O . VAL B 1 136 ? 4.688 0.087 -12.773 1 92.81 136 VAL B O 1
ATOM 2196 N N . LYS B 1 137 ? 3.623 -0.613 -14.586 1 88.94 137 LYS B N 1
ATOM 2197 C CA . LYS B 1 137 ? 4.852 -0.678 -15.375 1 88.94 137 LYS B CA 1
ATOM 2198 C C . LYS B 1 137 ? 5.465 0.708 -15.555 1 88.94 137 LYS B C 1
ATOM 2200 O O . LYS B 1 137 ? 4.75 1.676 -15.828 1 88.94 137 LYS B O 1
ATOM 2205 N N . PRO B 1 138 ? 6.754 0.729 -15.25 1 78.56 138 PRO B N 1
ATOM 2206 C CA . PRO B 1 138 ? 7.391 2.023 -15.508 1 78.56 138 PRO B CA 1
ATOM 2207 C C . PRO B 1 138 ? 7.445 2.365 -17 1 78.56 138 PRO B C 1
ATOM 2209 O O . PRO B 1 138 ? 7.418 1.469 -17.844 1 78.56 138 PRO B O 1
ATOM 2212 N N . PRO B 1 139 ? 7.355 3.619 -17.203 1 76.38 139 PRO B N 1
ATOM 2213 C CA . PRO B 1 139 ? 7.508 4.004 -18.609 1 76.38 139 PRO B CA 1
ATOM 2214 C C . PRO B 1 139 ? 8.852 3.588 -19.203 1 76.38 139 PRO B C 1
ATOM 2216 O O . PRO B 1 139 ? 9.836 3.457 -18.469 1 76.38 139 PRO B O 1
ATOM 2219 N N . PRO B 1 140 ? 8.852 3.061 -20.484 1 68.88 140 PRO B N 1
ATOM 2220 C CA . PRO B 1 140 ? 10.117 2.652 -21.094 1 68.88 140 PRO B CA 1
ATOM 2221 C C . PRO B 1 140 ? 11.203 3.713 -20.969 1 68.88 140 PRO B C 1
ATOM 2223 O O . PRO B 1 140 ? 10.914 4.91 -21.016 1 68.88 140 PRO B O 1
ATOM 2226 N N . SER B 1 141 ? 12.188 3.365 -20.125 1 61.81 141 SER B N 1
ATOM 2227 C CA . SER B 1 141 ? 13.312 4.293 -20.031 1 61.81 141 SER B CA 1
ATOM 2228 C C . SER B 1 141 ? 13.859 4.648 -21.406 1 61.81 141 SER B C 1
ATOM 2230 O O . SER B 1 141 ? 14 3.779 -22.266 1 61.81 141 SER B O 1
ATOM 2232 N N . SER B 1 142 ? 13.641 5.766 -21.797 1 52.12 142 SER B N 1
ATOM 2233 C CA . SER B 1 142 ? 14.32 6.223 -23 1 52.12 142 SER B CA 1
ATOM 2234 C C . SER B 1 142 ? 15.828 6.023 -22.906 1 52.12 142 SER B C 1
ATOM 2236 O O . SER B 1 142 ? 16.578 6.469 -23.781 1 52.12 142 SER B O 1
ATOM 2238 N N . ARG B 1 143 ? 16.516 5.641 -21.969 1 47.47 143 ARG B N 1
ATOM 2239 C CA . ARG B 1 143 ? 17.969 5.703 -22.031 1 47.47 143 ARG B CA 1
ATOM 2240 C C . ARG B 1 143 ? 18.516 4.742 -23.078 1 47.47 143 ARG B C 1
ATOM 2242 O O . ARG B 1 143 ? 19.688 4.363 -23.031 1 47.47 143 ARG B O 1
ATOM 2249 N N . GLY B 1 144 ? 17.859 3.91 -23.781 1 38.12 144 GLY B N 1
ATOM 2250 C CA . GLY B 1 144 ? 18.656 3.193 -24.75 1 38.12 144 GLY B CA 1
ATOM 2251 C C . GLY B 1 144 ? 19.531 4.105 -25.594 1 38.12 144 GLY B C 1
ATOM 2252 O O . GLY B 1 144 ? 20.438 3.639 -26.281 1 38.12 144 GLY B O 1
ATOM 2253 N N . LYS B 1 145 ? 19.125 5.277 -26.156 1 39.66 145 LYS B N 1
ATOM 2254 C CA . LYS B 1 145 ? 19.953 5.707 -27.281 1 39.66 145 LYS B CA 1
ATOM 2255 C C . LYS B 1 145 ? 21.25 6.363 -26.812 1 39.66 145 LYS B C 1
ATOM 2257 O O . LYS B 1 145 ? 21.953 6.984 -27.594 1 39.66 145 LYS B O 1
ATOM 2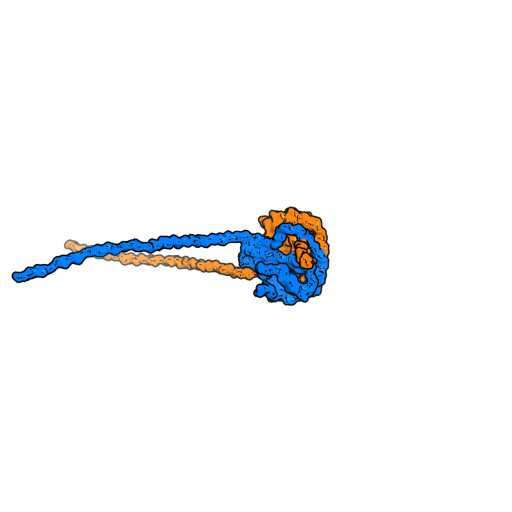262 N N . LYS B 1 146 ? 21.969 6.02 -25.688 1 31 146 LYS B N 1
ATOM 2263 C CA . LYS B 1 146 ? 23.328 6.422 -26.062 1 31 146 LYS B CA 1
ATOM 2264 C C . LYS B 1 146 ? 24 5.352 -26.906 1 31 146 LYS B C 1
ATOM 2266 O O . LYS B 1 146 ? 23.797 4.156 -26.688 1 31 146 LYS B O 1
#

Sequence (292 aa):
MSEALDVEMENEETTVANAKSSKGRGVGQPRQRAERIVYDVVDNDGSATGPQRSIEGWIVFVTNIHEEATEEDVQDKFGDYGEIKNVHLNLDRRTGFLKGYALVEFETQKEAAAAIEGLNGEELLGQKIAVTWCFVKPPPSSRGKKMSEALDVEMENEETTVANAKSSKGRGVGQPRQRAERIVYDVVDNDGSATGPQRSIEGWIVFVTNIHEEATEEDVQDKFGDYGEIKNVHLNLDRRTGFLKGYALVEFETQKEAAAAIEGLNGEELLGQKIAVTWCFVKPPPSSRGKK

Solvent-accessible surface area (backbone atoms only — not comparable to full-atom values): 17617 Å² total; per-residue (Å²): 135,89,77,90,90,80,86,67,90,79,80,92,76,87,90,84,92,85,84,84,76,85,77,81,78,80,75,73,74,74,74,76,68,79,59,76,41,55,58,43,51,73,62,71,73,84,66,89,48,47,77,34,68,45,62,60,16,22,41,36,34,34,35,44,31,45,74,80,68,48,64,62,57,51,48,58,64,54,43,76,42,42,64,68,78,46,72,30,66,38,41,29,72,33,75,76,67,50,48,10,38,32,42,42,27,19,65,41,63,67,32,41,51,48,38,32,70,70,41,42,68,32,68,48,94,85,28,57,23,45,42,40,72,43,35,57,42,72,70,82,72,72,72,66,84,117,129,88,74,82,76,73,82,72,80,78,82,80,78,78,79,83,79,86,81,81,72,82,77,77,76,76,74,73,75,74,74,76,68,78,57,78,40,55,57,42,50,73,62,71,71,83,69,86,48,47,78,34,70,46,60,64,16,22,42,36,33,33,36,43,32,46,75,82,66,48,66,64,58,50,47,58,64,54,42,76,44,43,63,71,76,46,71,31,69,39,42,28,73,30,75,76,67,49,48,10,35,33,40,40,26,21,63,40,62,67,33,40,51,49,39,33,69,69,40,42,66,32,68,49,96,84,28,59,23,45,42,41,73,43,35,56,42,74,66,80,72,73,72,68,80,115

Nearest PDB structures (foldseek):
  7a5p-assembly1_w  TM=8.482E-01  e=1.044E-12  Homo sapiens
  1hl6-assembly1_A  TM=8.502E-01  e=7.717E-12  Drosophila melanogaster
  1oo0-assembly1_B  TM=8.417E-01  e=5.961E-12  Drosophila melanogaster
  1rk8-assembly1_A  TM=8.628E-01  e=9.991E-12  Drosophila melanogaster
  2rne-assembly1_A  TM=8.282E-01  e=3.400E-08  Mus musculus

Organism: Trichostrongylus colubriformis (NCBI:txid6319)

InterPro domains:
  IPR000504 RNA recognition motif domain [PF00076] (60-129)
  IPR000504 RNA recognition motif domain [PS50102] (58-136)
  IPR000504 RNA recognition motif domain [SM00360] (59-132)
  IPR008111 RNA-binding motif protein 8 [PR01738] (16-28)
  IPR008111 RNA-binding motif protein 8 [PR01738] (49-63)
  IPR008111 RNA-binding motif protein 8 [PR01738] (105-121)
  IPR008111 RNA-binding motif protein 8 [PR01738] (123-135)
  IPR008111 RNA-binding motif protein 8 [PTHR45894] (8-143)
  IPR012677 Nucleotide-binding alpha-beta plait domain superfamily [G3DSA:3.30.70.330] (2-146)
  IPR033744 RBM8, RNA recognition motif [cd12324] (52-139)
  IPR035979 RNA-binding domain superfamily [SSF54928] (34-143)

Radius of gyration: 37.38 Å; Cα contacts (8 Å, |Δi|>4): 492; chains: 2; bounding box: 73×142×100 Å

Secondary structure (DSSP, 8-state):
---------------------------------------EE----SS---B-PPPS-EEEEEEEE-TT--HHHHHHHHHTTS-EEEEEEEE--SSSS--EEEEEEESSHHHHHHHHHHHTT-EETTEE-EEEESSBPPP--STT--/---------------------------------------B-----SS---B-PPPS-EEEEEEEE-TT--HHHHHHHHHTTS-EEEEEEEE--SSSS--EEEEEEESSHHHHHHHHHHHTT-EETTEE-EEEESSBPPP--SGGG-